Protein AF-A0A523Q0Y6-F1 (afdb_monomer)

pLDDT: mean 76.49, std 15.57, range [43.31, 95.75]

Solvent-accessible surface area (backbone atoms only — not comparable to full-atom values): 14060 Å² total; per-residue (Å²): 141,81,86,79,78,79,76,66,73,66,64,61,55,54,54,54,51,52,56,50,55,56,49,49,53,55,49,49,56,50,49,54,51,50,50,52,52,50,51,52,52,63,54,43,50,60,41,52,52,29,51,53,49,48,52,54,58,71,73,42,82,86,56,52,72,67,60,49,51,56,53,44,51,52,30,51,48,51,39,52,44,40,52,53,17,49,49,37,28,73,77,75,32,59,38,58,10,44,46,50,32,34,55,48,52,50,49,49,52,53,51,50,30,60,74,69,46,50,51,60,79,41,76,71,61,62,49,51,40,52,38,21,45,51,25,6,74,63,64,28,30,70,50,6,49,54,45,31,52,53,49,42,51,48,53,50,50,54,50,51,32,52,76,69,50,73,40,65,81,39,70,83,55,58,68,70,58,36,53,55,40,40,53,50,53,44,50,49,26,50,51,44,23,47,49,30,36,57,51,39,45,52,52,52,49,52,51,49,60,69,66,47,68,78,75,76,70,62,71,82,76,73,84,81,78,78,81,76,85,74,93,76,91,76,92,78,89,79,84,85,78,86,77,77,84,83,84,129

Structure (mmCIF, N/CA/C/O backbone):
data_AF-A0A523Q0Y6-F1
#
_entry.id   AF-A0A523Q0Y6-F1
#
loop_
_atom_site.group_PDB
_atom_site.id
_atom_site.type_symbol
_atom_site.label_atom_id
_atom_site.label_alt_id
_atom_site.label_comp_id
_atom_site.label_asym_id
_atom_site.label_entity_id
_atom_site.label_seq_id
_atom_site.pdbx_PDB_ins_code
_atom_site.Cartn_x
_atom_site.Cartn_y
_atom_site.Cartn_z
_atom_site.occupancy
_atom_site.B_iso_or_equiv
_atom_site.auth_seq_id
_atom_site.auth_comp_id
_atom_site.auth_asym_id
_atom_site.auth_atom_id
_atom_site.pdbx_PDB_model_num
ATOM 1 N N . MET A 1 1 ? -33.401 -7.034 70.241 1.00 44.78 1 MET A N 1
ATOM 2 C CA . MET A 1 1 ? -33.641 -5.927 69.292 1.00 44.78 1 MET A CA 1
ATOM 3 C C . MET A 1 1 ? -32.683 -6.119 68.134 1.00 44.78 1 MET A C 1
ATOM 5 O O . MET A 1 1 ? -31.487 -5.991 68.336 1.00 44.78 1 MET A O 1
ATOM 9 N N . SER A 1 2 ? -33.196 -6.566 66.989 1.00 45.69 2 SER A N 1
ATOM 10 C CA . SER A 1 2 ? -32.419 -6.840 65.777 1.00 45.69 2 SER A CA 1
ATOM 11 C C . SER A 1 2 ? -32.800 -5.772 64.757 1.00 45.69 2 SER A C 1
ATOM 13 O O . SER A 1 2 ? -33.974 -5.638 64.416 1.00 45.69 2 SER A O 1
ATOM 15 N N . THR A 1 3 ? -31.834 -4.942 64.378 1.00 51.22 3 THR A N 1
ATOM 16 C CA . THR A 1 3 ? -31.964 -3.932 63.330 1.00 51.22 3 THR A CA 1
ATOM 17 C C . THR A 1 3 ? -31.882 -4.644 61.989 1.00 51.22 3 THR A C 1
ATOM 19 O O . THR A 1 3 ? -30.823 -5.120 61.591 1.00 51.22 3 THR A O 1
ATOM 22 N N . VAL A 1 4 ? -33.030 -4.780 61.331 1.00 49.34 4 VAL A N 1
ATOM 23 C CA . VAL A 1 4 ? -33.120 -5.249 59.949 1.00 49.34 4 VAL A CA 1
ATOM 24 C C . VAL A 1 4 ? -32.674 -4.092 59.059 1.00 49.34 4 VAL A C 1
ATOM 26 O O . VAL A 1 4 ? -33.434 -3.149 58.842 1.00 49.34 4 VAL A O 1
ATOM 29 N N . ASP A 1 5 ? -31.428 -4.149 58.592 1.00 50.97 5 ASP A N 1
ATOM 30 C CA . ASP A 1 5 ? -30.916 -3.261 57.552 1.00 50.97 5 ASP A CA 1
ATOM 31 C C . ASP A 1 5 ? -31.624 -3.587 56.233 1.00 50.97 5 ASP A C 1
ATOM 33 O O . ASP A 1 5 ? -31.377 -4.606 55.586 1.00 50.97 5 ASP A O 1
ATOM 37 N N . LEU A 1 6 ? -32.552 -2.713 55.846 1.00 51.81 6 LEU A N 1
ATOM 38 C CA . LEU A 1 6 ? -33.136 -2.686 54.512 1.00 51.81 6 LEU A CA 1
ATOM 39 C C . LEU A 1 6 ? -32.065 -2.177 53.539 1.00 51.81 6 LEU A C 1
ATOM 41 O O . LEU A 1 6 ? -31.980 -0.983 53.254 1.00 51.81 6 LEU A O 1
ATOM 45 N N . GLU A 1 7 ? -31.230 -3.092 53.045 1.00 50.16 7 GLU A N 1
ATOM 46 C CA . GLU A 1 7 ? -30.339 -2.848 51.911 1.00 50.16 7 GLU A CA 1
ATOM 47 C C . GLU A 1 7 ? -31.171 -2.352 50.721 1.00 50.16 7 GLU A C 1
ATOM 49 O O 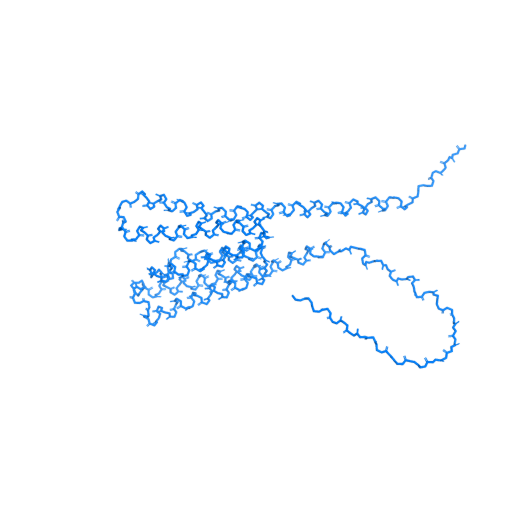. GLU A 1 7 ? -31.903 -3.114 50.090 1.00 50.16 7 GLU A O 1
ATOM 54 N N . GLN A 1 8 ? -31.067 -1.053 50.427 1.00 54.72 8 GLN A N 1
ATOM 55 C CA . GLN A 1 8 ? -31.670 -0.424 49.257 1.00 54.72 8 GLN A CA 1
ATOM 56 C C . GLN A 1 8 ? -31.127 -1.082 47.973 1.00 54.72 8 GLN A C 1
ATOM 58 O O . GLN A 1 8 ? -29.956 -0.887 47.635 1.00 54.72 8 GLN A O 1
ATOM 63 N N . PRO A 1 9 ? -31.958 -1.801 47.194 1.00 54.00 9 PRO A N 1
ATOM 64 C CA . PRO A 1 9 ? -31.514 -2.488 45.977 1.00 54.00 9 PRO A CA 1
ATOM 65 C C . PRO A 1 9 ? -31.053 -1.533 44.860 1.00 54.00 9 PRO A C 1
ATOM 67 O O . PRO A 1 9 ? -30.372 -1.957 43.930 1.00 54.00 9 PRO A O 1
ATOM 70 N N . GLY A 1 10 ? -31.406 -0.244 44.945 1.00 51.09 10 GLY A N 1
ATOM 71 C CA . GLY A 1 10 ? -31.122 0.756 43.910 1.00 51.09 10 GLY A CA 1
ATOM 72 C C . GLY A 1 10 ? -29.650 1.169 43.807 1.00 51.09 10 GLY A C 1
ATOM 73 O O . GLY A 1 10 ? -29.142 1.333 42.703 1.00 51.09 10 GLY A O 1
ATOM 74 N N . VAL A 1 11 ? -28.926 1.251 44.929 1.00 52.31 11 VAL A N 1
ATOM 75 C CA . VAL A 1 11 ? -27.547 1.785 44.954 1.00 52.31 11 VAL A CA 1
ATOM 76 C C . VAL A 1 11 ? -26.534 0.805 44.335 1.00 52.31 11 VAL A C 1
ATOM 78 O O . VAL A 1 11 ? -25.527 1.214 43.756 1.00 52.31 11 VAL A O 1
ATOM 81 N N . ARG A 1 12 ? -26.816 -0.507 44.372 1.00 51.78 12 ARG A N 1
ATOM 82 C CA . ARG A 1 12 ? -25.960 -1.530 43.740 1.00 51.78 12 ARG A CA 1
ATOM 83 C C . ARG A 1 12 ? -26.081 -1.567 42.213 1.00 51.78 12 ARG A C 1
ATOM 85 O O . ARG A 1 12 ? -25.096 -1.871 41.545 1.00 51.78 12 ARG A O 1
ATOM 92 N N . ALA A 1 13 ? -27.246 -1.241 41.653 1.00 52.00 13 ALA A N 1
ATOM 93 C CA . ALA A 1 13 ? -27.443 -1.220 40.201 1.00 52.00 13 ALA A CA 1
ATOM 94 C C . ALA A 1 13 ? -26.749 -0.013 39.541 1.00 52.00 13 ALA A C 1
ATOM 96 O O . ALA A 1 13 ? -26.160 -0.145 38.468 1.00 52.00 13 ALA A O 1
ATOM 97 N N . GLU A 1 14 ? -26.748 1.138 40.216 1.00 49.09 14 GLU A N 1
ATOM 98 C CA . GLU A 1 14 ? -26.115 2.371 39.734 1.00 49.09 14 GLU A CA 1
ATOM 99 C C . GLU A 1 14 ? -24.577 2.271 39.746 1.00 49.09 14 GLU A C 1
ATOM 101 O O . GLU A 1 14 ? -23.912 2.661 38.787 1.00 49.09 14 GLU A O 1
ATOM 106 N N . SER A 1 15 ? -24.010 1.612 40.766 1.00 51.12 15 SER A N 1
ATOM 107 C CA . SER A 1 15 ? -22.575 1.294 40.840 1.00 51.12 15 SER A CA 1
ATOM 108 C C . SER A 1 15 ? -22.114 0.332 39.731 1.00 51.12 15 SER A C 1
ATOM 110 O O . SER A 1 15 ? -21.048 0.534 39.142 1.00 51.12 15 SER A O 1
ATOM 112 N N . ALA A 1 16 ? -22.924 -0.676 39.385 1.00 53.94 16 ALA A N 1
ATOM 113 C CA . ALA A 1 16 ? -22.621 -1.598 38.288 1.00 53.94 16 ALA A CA 1
ATOM 114 C C . ALA A 1 16 ? -22.678 -0.902 36.913 1.00 53.94 16 ALA A C 1
ATOM 116 O O . ALA A 1 16 ? -21.797 -1.121 36.079 1.00 53.94 16 ALA A O 1
ATOM 117 N N . ALA A 1 17 ? -23.651 -0.013 36.690 1.00 55.41 17 ALA A N 1
ATOM 118 C CA . ALA A 1 17 ? -23.772 0.747 35.446 1.00 55.41 17 ALA A CA 1
ATOM 119 C C . ALA A 1 17 ? -22.626 1.763 35.250 1.00 55.41 17 ALA A C 1
ATOM 121 O O . ALA A 1 17 ? -22.074 1.844 34.150 1.00 55.41 17 ALA A O 1
ATOM 122 N N . MET A 1 18 ? -22.204 2.470 36.309 1.00 54.25 18 MET A N 1
ATOM 123 C CA . MET A 1 18 ? -21.043 3.379 36.266 1.00 54.25 18 MET A CA 1
ATOM 124 C C . MET A 1 18 ? -19.738 2.632 35.959 1.00 54.25 18 MET A C 1
ATOM 126 O O . MET A 1 18 ? -18.979 3.058 35.090 1.00 54.25 18 MET A O 1
ATOM 130 N N . SER A 1 19 ? -19.521 1.459 36.569 1.00 62.31 19 SER A N 1
ATOM 131 C CA . SER A 1 19 ? -18.345 0.627 36.260 1.00 62.31 19 SER A CA 1
ATOM 132 C C . SER A 1 19 ? -18.301 0.141 34.803 1.00 62.31 19 SER A C 1
ATOM 134 O O . SER A 1 19 ? -17.219 -0.024 34.236 1.00 62.31 19 SER A O 1
ATOM 136 N N . GLY A 1 20 ? -19.467 -0.040 34.171 1.00 67.69 20 GLY A N 1
ATOM 137 C CA . GLY A 1 20 ? -19.577 -0.398 32.759 1.00 67.69 20 GLY A CA 1
ATOM 138 C C . GLY A 1 20 ? -19.150 0.739 31.828 1.00 67.69 20 GLY A C 1
ATOM 139 O O . GLY A 1 20 ? -18.342 0.522 30.928 1.00 67.69 20 GLY A O 1
ATOM 140 N N . VAL A 1 21 ? -19.644 1.962 32.056 1.00 73.56 21 VAL A N 1
ATOM 141 C CA . VAL A 1 21 ? -19.336 3.130 31.206 1.00 73.56 21 VAL A CA 1
ATOM 142 C C . VAL A 1 21 ? -17.865 3.543 31.320 1.00 73.56 21 VAL A C 1
ATOM 144 O O . VAL A 1 21 ? -17.216 3.762 30.292 1.00 73.56 21 VAL A O 1
ATOM 147 N N . ASP A 1 22 ? -17.309 3.564 32.532 1.00 76.25 22 ASP A N 1
ATOM 148 C CA . ASP A 1 22 ? -15.892 3.881 32.756 1.00 76.25 22 ASP A CA 1
ATOM 149 C C . ASP A 1 22 ? -14.973 2.812 32.138 1.00 76.25 22 ASP A C 1
ATOM 151 O O . ASP A 1 22 ? -13.944 3.125 31.530 1.00 76.25 22 ASP A O 1
ATOM 155 N N . GLY A 1 23 ? -15.383 1.539 32.198 1.00 76.69 23 GLY A N 1
ATOM 156 C CA . GLY A 1 23 ? -14.691 0.434 31.534 1.00 76.69 23 GLY A CA 1
ATOM 157 C C . GLY A 1 23 ? -14.658 0.572 30.007 1.00 76.69 23 GLY A C 1
ATOM 158 O O . GLY A 1 23 ? -13.628 0.305 29.381 1.00 76.69 23 GLY A O 1
ATOM 159 N N . LEU A 1 24 ? -15.754 1.040 29.401 1.00 74.50 24 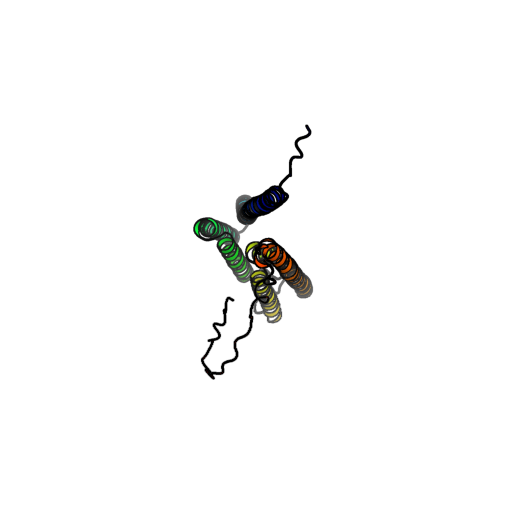LEU A N 1
ATOM 160 C CA . LEU A 1 24 ? -15.863 1.261 27.955 1.00 74.50 24 LEU A CA 1
ATOM 161 C C . LEU A 1 24 ? -14.997 2.422 27.471 1.00 74.50 24 LEU A C 1
ATOM 163 O O . LEU A 1 24 ? -14.308 2.292 26.455 1.00 74.50 24 LEU A O 1
ATOM 167 N N . GLN A 1 25 ? -14.998 3.544 28.192 1.00 79.44 25 GLN A N 1
ATOM 168 C CA . GLN A 1 25 ? -14.135 4.680 27.864 1.00 79.44 25 GLN A CA 1
ATOM 169 C C . GLN A 1 25 ? -12.658 4.293 27.979 1.00 79.44 25 GLN A C 1
ATOM 171 O O . GLN A 1 25 ? -11.889 4.515 27.041 1.00 79.44 25 GLN A O 1
ATOM 176 N N . ALA A 1 26 ? -12.274 3.602 29.057 1.00 76.50 26 ALA A N 1
ATOM 177 C CA . ALA A 1 26 ? -10.912 3.107 29.232 1.00 76.50 26 ALA A CA 1
ATOM 178 C C . ALA A 1 26 ? -10.498 2.113 28.130 1.00 76.50 26 ALA A C 1
ATOM 180 O O . ALA A 1 26 ? -9.355 2.144 27.662 1.00 76.50 26 ALA A O 1
ATOM 181 N N . LEU A 1 27 ? -11.405 1.237 27.680 1.00 76.12 27 LEU A N 1
ATOM 182 C CA . LEU A 1 27 ? -11.151 0.324 26.563 1.00 76.12 27 LEU A CA 1
ATOM 183 C C . LEU A 1 27 ? -10.967 1.081 25.243 1.00 76.12 27 LEU A C 1
ATOM 185 O O . LEU A 1 27 ? -10.024 0.787 24.506 1.00 76.12 27 LEU A O 1
ATOM 189 N N . ARG A 1 28 ? -11.817 2.074 24.961 1.00 80.38 28 ARG A N 1
ATOM 190 C CA . ARG A 1 28 ? -11.698 2.937 23.778 1.00 80.38 28 ARG A CA 1
ATOM 191 C C . ARG A 1 28 ? -10.349 3.644 23.747 1.00 80.38 28 ARG A C 1
ATOM 193 O O . ARG A 1 28 ? -9.647 3.563 22.747 1.00 80.38 28 ARG A O 1
ATOM 200 N N . GLU A 1 29 ? -9.932 4.252 24.851 1.00 82.31 29 GLU A N 1
ATOM 201 C CA . GLU A 1 29 ? -8.623 4.907 24.939 1.00 82.31 29 GLU A CA 1
ATOM 202 C C . GLU A 1 29 ? -7.449 3.933 24.768 1.00 82.31 29 GLU A C 1
ATOM 204 O O . GLU A 1 29 ? -6.376 4.309 24.283 1.00 82.31 29 GLU A O 1
ATOM 209 N N . ARG A 1 30 ? -7.601 2.677 25.205 1.00 79.88 30 ARG A N 1
ATOM 210 C CA . ARG A 1 30 ? -6.597 1.625 24.978 1.00 79.88 30 ARG A CA 1
ATOM 211 C C . ARG A 1 30 ? -6.537 1.232 23.505 1.00 79.88 30 ARG A C 1
ATOM 213 O O . ARG A 1 30 ? -5.434 1.105 22.976 1.00 79.88 30 ARG A O 1
ATOM 220 N N . LEU A 1 31 ? -7.688 1.085 22.850 1.00 78.00 31 LEU A N 1
ATOM 221 C CA . LEU A 1 31 ? -7.783 0.800 21.419 1.00 78.00 31 LEU A CA 1
ATOM 222 C C . LEU A 1 31 ? -7.206 1.942 20.584 1.00 78.00 31 LEU A C 1
ATOM 224 O O . LEU A 1 31 ? -6.347 1.683 19.749 1.00 78.00 31 LEU A O 1
ATOM 228 N N . ASP A 1 32 ? -7.575 3.191 20.859 1.00 78.69 32 ASP A N 1
ATOM 229 C CA . ASP A 1 32 ? -7.059 4.358 20.137 1.00 78.69 32 ASP A CA 1
ATOM 230 C C . ASP A 1 32 ? -5.533 4.461 20.280 1.00 78.69 32 ASP A C 1
ATOM 232 O O . ASP A 1 32 ? -4.815 4.640 19.294 1.00 78.69 32 ASP A O 1
ATOM 236 N N . ARG A 1 33 ? -4.992 4.238 21.487 1.00 83.19 33 ARG A N 1
ATOM 237 C CA . ARG A 1 33 ? -3.535 4.174 21.697 1.00 83.19 33 ARG A CA 1
ATOM 238 C C . ARG A 1 33 ? -2.881 3.017 20.945 1.00 83.19 33 ARG A C 1
ATOM 240 O O . ARG A 1 33 ? -1.792 3.198 20.398 1.00 83.19 33 ARG A O 1
ATOM 247 N N . ALA A 1 34 ? -3.505 1.842 20.914 1.00 77.94 34 ALA A N 1
ATOM 248 C CA . ALA A 1 34 ? -2.992 0.693 20.173 1.00 77.94 34 ALA A CA 1
ATOM 249 C C . ALA A 1 34 ? -2.991 0.955 18.658 1.00 77.94 34 ALA A C 1
ATOM 251 O O . ALA A 1 34 ? -1.981 0.703 18.001 1.00 77.94 34 ALA A O 1
ATOM 252 N N . ILE A 1 35 ? -4.065 1.538 18.121 1.00 77.25 35 ILE A N 1
ATOM 253 C CA . ILE A 1 35 ? -4.188 1.930 16.712 1.00 77.25 35 ILE A CA 1
ATOM 254 C C . ILE A 1 35 ? -3.121 2.963 16.356 1.00 77.25 35 ILE A C 1
ATOM 256 O O . ILE A 1 35 ? -2.437 2.799 15.351 1.00 77.25 35 ILE A O 1
ATOM 260 N N . MET A 1 36 ? -2.904 3.980 17.194 1.00 79.31 36 MET A N 1
ATOM 261 C CA . MET A 1 36 ? -1.862 4.986 16.962 1.00 79.31 36 MET A CA 1
ATOM 262 C C . MET A 1 36 ? -0.455 4.381 16.949 1.00 79.31 36 MET A C 1
ATOM 264 O O . MET A 1 36 ? 0.364 4.756 16.110 1.00 79.31 36 MET A O 1
ATOM 268 N N . ARG A 1 37 ? -0.167 3.413 17.831 1.00 83.31 37 ARG A N 1
ATOM 269 C CA . ARG A 1 37 ? 1.112 2.680 17.820 1.00 83.31 37 ARG A CA 1
ATOM 270 C C . ARG A 1 37 ? 1.275 1.852 16.551 1.00 83.31 37 ARG A C 1
ATOM 272 O O . ARG A 1 37 ? 2.339 1.889 15.941 1.00 83.31 37 ARG A O 1
ATOM 279 N N . MET A 1 38 ? 0.226 1.147 16.133 1.00 79.00 38 MET A N 1
ATOM 280 C CA . MET A 1 38 ? 0.246 0.365 14.896 1.00 79.00 38 MET A CA 1
ATOM 281 C C . MET A 1 38 ? 0.404 1.261 13.669 1.00 79.00 38 MET A C 1
ATOM 283 O O . MET A 1 38 ? 1.231 0.970 12.814 1.00 79.00 38 MET A O 1
ATOM 287 N N . ALA A 1 39 ? -0.304 2.389 13.606 1.00 77.00 39 ALA A N 1
ATOM 288 C CA . ALA A 1 39 ? -0.156 3.369 12.537 1.00 77.00 39 ALA A CA 1
ATOM 289 C C . ALA A 1 39 ? 1.271 3.934 12.487 1.00 77.00 39 ALA A C 1
ATOM 291 O O . ALA A 1 39 ? 1.852 4.024 11.411 1.00 77.00 39 ALA A O 1
ATOM 292 N N . ALA A 1 40 ? 1.871 4.252 13.638 1.00 82.56 40 ALA A N 1
ATOM 293 C CA . ALA A 1 40 ? 3.254 4.714 13.703 1.00 82.56 40 ALA A CA 1
ATOM 294 C C . ALA A 1 40 ? 4.248 3.660 13.183 1.00 82.56 40 ALA A C 1
ATOM 296 O O . ALA A 1 40 ? 5.130 4.008 12.399 1.00 82.56 40 ALA A O 1
ATOM 297 N N . LEU A 1 41 ? 4.079 2.387 13.564 1.00 84.31 41 LEU A N 1
ATOM 298 C CA . LEU A 1 41 ? 4.894 1.268 13.068 1.00 84.31 41 LEU A CA 1
ATOM 299 C C . LEU A 1 41 ? 4.723 1.059 11.559 1.00 84.31 41 LEU A C 1
ATOM 301 O O . LEU A 1 41 ? 5.694 0.911 10.824 1.00 84.31 41 LEU A O 1
ATOM 305 N N . VAL A 1 42 ? 3.483 1.081 11.081 1.00 78.31 42 VAL A N 1
ATOM 306 C CA . VAL A 1 42 ? 3.170 0.918 9.659 1.00 78.31 42 VAL A CA 1
ATOM 307 C C . VAL A 1 42 ? 3.735 2.070 8.829 1.00 78.31 42 VAL A C 1
ATOM 309 O O . VAL A 1 42 ? 4.187 1.841 7.714 1.00 78.31 42 VAL A O 1
ATOM 312 N N . LEU A 1 43 ? 3.748 3.295 9.357 1.00 79.81 43 LEU A N 1
ATOM 313 C CA . LEU A 1 43 ? 4.323 4.455 8.675 1.00 79.81 43 LEU A CA 1
ATOM 314 C C . LEU A 1 43 ? 5.860 4.472 8.723 1.00 79.81 43 LEU A C 1
ATOM 316 O O . LEU A 1 43 ? 6.479 5.025 7.816 1.00 79.81 43 LEU A O 1
ATOM 320 N N . SER A 1 44 ? 6.490 3.861 9.732 1.00 85.88 44 SER A N 1
ATOM 321 C CA . SER A 1 44 ? 7.955 3.809 9.847 1.00 85.88 44 SER A CA 1
ATOM 322 C C . SER A 1 44 ? 8.593 2.681 9.031 1.00 85.88 44 SER A C 1
ATOM 324 O O . SER A 1 44 ? 9.711 2.848 8.543 1.00 85.88 44 SER A O 1
ATOM 326 N N . LEU A 1 45 ? 7.894 1.563 8.817 1.00 86.75 45 LEU A N 1
ATOM 327 C CA . LEU A 1 45 ? 8.392 0.433 8.021 1.00 86.75 45 LEU A CA 1
ATOM 328 C C . LEU A 1 45 ? 8.803 0.818 6.581 1.00 86.75 45 LEU A C 1
ATOM 330 O O . LEU A 1 45 ? 9.906 0.448 6.178 1.00 86.75 45 LEU A O 1
ATOM 334 N N . PRO A 1 46 ? 8.009 1.585 5.805 1.00 84.00 46 PRO A N 1
ATOM 335 C CA . PRO A 1 46 ? 8.408 2.056 4.478 1.00 84.00 46 PRO A CA 1
ATOM 336 C C . PRO A 1 46 ? 9.648 2.949 4.504 1.00 84.00 46 PRO A C 1
ATOM 338 O O . PRO A 1 46 ? 10.469 2.874 3.595 1.00 84.00 46 PRO A O 1
ATOM 341 N N . VAL A 1 47 ? 9.804 3.771 5.548 1.00 88.50 47 VAL A N 1
ATOM 342 C CA . VAL A 1 47 ? 10.989 4.622 5.726 1.00 88.50 47 VAL A CA 1
ATOM 343 C C . VAL A 1 47 ? 12.216 3.755 5.971 1.00 88.50 47 VAL A C 1
ATOM 345 O O . VAL A 1 47 ? 13.227 3.940 5.303 1.00 88.50 47 VAL A O 1
ATOM 348 N N . LEU A 1 48 ? 12.118 2.773 6.869 1.00 91.50 48 LEU A N 1
ATOM 349 C CA . LEU A 1 48 ? 13.194 1.815 7.122 1.00 91.50 48 LEU A CA 1
ATOM 350 C C . LEU A 1 48 ? 13.565 1.054 5.847 1.00 91.50 48 LEU A C 1
ATOM 352 O O . LEU A 1 48 ? 14.737 1.018 5.493 1.00 91.50 48 LEU A O 1
ATOM 356 N N . ALA A 1 49 ? 12.580 0.536 5.110 1.00 87.38 49 ALA A N 1
ATOM 357 C CA . ALA A 1 49 ? 12.814 -0.150 3.843 1.00 87.38 49 ALA A CA 1
ATOM 358 C C . ALA A 1 49 ? 13.502 0.758 2.806 1.00 87.38 49 ALA A C 1
ATOM 360 O O . ALA A 1 49 ? 14.463 0.337 2.164 1.00 87.38 49 ALA A O 1
ATOM 361 N N . ALA A 1 50 ? 13.065 2.015 2.672 1.00 88.75 50 ALA A N 1
ATOM 362 C CA . ALA A 1 50 ? 13.675 2.987 1.765 1.00 88.75 50 ALA A CA 1
ATOM 363 C C . ALA A 1 50 ? 15.113 3.349 2.174 1.00 88.75 50 ALA A C 1
ATOM 365 O O . ALA A 1 50 ? 15.985 3.458 1.313 1.00 88.75 50 ALA A O 1
ATOM 366 N N . LEU A 1 51 ? 15.385 3.489 3.475 1.00 94.06 51 LEU A N 1
ATOM 367 C CA . LEU A 1 51 ? 16.728 3.740 4.004 1.00 94.06 51 LEU A CA 1
ATOM 368 C C . LEU A 1 51 ? 17.654 2.541 3.788 1.00 94.06 51 LEU A C 1
ATOM 370 O O . LEU A 1 51 ? 18.778 2.717 3.322 1.00 94.06 51 LEU A O 1
ATOM 374 N N . THR A 1 52 ? 17.182 1.321 4.058 1.00 93.38 52 THR A N 1
ATOM 375 C CA . THR A 1 52 ? 17.930 0.093 3.764 1.00 93.38 52 THR A CA 1
ATOM 376 C C . THR A 1 52 ? 18.230 -0.013 2.271 1.00 93.38 52 THR A C 1
ATOM 378 O O . THR A 1 52 ? 19.354 -0.336 1.895 1.00 93.38 52 THR A O 1
ATOM 381 N N . GLN A 1 53 ? 17.269 0.327 1.411 1.00 90.94 53 GLN A N 1
ATOM 382 C CA . GLN A 1 53 ? 17.469 0.329 -0.034 1.00 90.94 53 GLN A CA 1
ATOM 383 C C . GLN A 1 53 ? 18.495 1.384 -0.474 1.00 90.94 53 GLN A C 1
ATOM 385 O O . GLN A 1 53 ? 19.344 1.086 -1.308 1.00 90.94 53 GLN A O 1
ATOM 390 N N . LEU A 1 54 ? 18.468 2.597 0.091 1.00 93.62 54 LEU A N 1
ATOM 391 C CA . LEU A 1 54 ? 19.483 3.626 -0.173 1.00 93.62 54 LEU A CA 1
ATOM 392 C C . LEU A 1 54 ? 20.883 3.169 0.246 1.00 93.62 54 LEU A C 1
ATOM 394 O O . LEU A 1 54 ? 21.837 3.378 -0.500 1.00 93.62 54 LEU A O 1
ATOM 398 N N . LEU A 1 55 ? 20.998 2.506 1.399 1.00 95.50 55 LEU A N 1
ATOM 399 C CA . LEU A 1 55 ? 22.261 1.945 1.871 1.00 95.50 55 LEU A CA 1
ATOM 400 C C . LEU A 1 55 ? 22.781 0.854 0.922 1.00 95.50 55 LEU A C 1
ATOM 402 O O . LEU A 1 55 ? 23.947 0.881 0.537 1.00 95.50 55 LEU A O 1
ATOM 406 N N . MET A 1 56 ? 21.905 -0.051 0.475 1.00 92.25 56 MET A N 1
ATOM 407 C CA . MET A 1 56 ? 22.247 -1.085 -0.511 1.00 92.25 56 MET A CA 1
ATOM 408 C C . MET A 1 56 ? 22.706 -0.482 -1.843 1.00 92.25 56 MET A C 1
ATOM 410 O O . MET A 1 56 ? 23.692 -0.929 -2.423 1.00 92.25 56 MET A O 1
ATOM 414 N N . ILE A 1 57 ? 22.029 0.568 -2.316 1.00 91.38 57 ILE A N 1
ATOM 415 C CA . ILE A 1 57 ? 22.412 1.293 -3.533 1.00 91.38 57 ILE A CA 1
ATOM 416 C C . ILE A 1 57 ? 23.792 1.950 -3.372 1.00 91.38 57 ILE A C 1
ATOM 418 O O . ILE A 1 57 ? 24.583 1.945 -4.314 1.00 91.38 57 ILE A O 1
ATOM 422 N N . ALA A 1 58 ? 24.097 2.499 -2.193 1.00 92.62 58 ALA A N 1
ATOM 423 C CA . ALA A 1 58 ? 25.391 3.112 -1.907 1.00 92.62 58 ALA A CA 1
ATOM 424 C C . ALA A 1 58 ? 26.542 2.087 -1.867 1.00 92.62 58 ALA A C 1
ATOM 426 O O . ALA A 1 58 ? 27.664 2.422 -2.241 1.00 92.62 58 ALA A O 1
ATOM 427 N N . TRP A 1 59 ? 26.267 0.844 -1.460 1.00 95.75 59 TRP A N 1
ATOM 428 C CA . TRP A 1 59 ? 27.258 -0.237 -1.368 1.00 95.75 59 TRP A CA 1
ATOM 429 C C . TRP A 1 59 ? 27.511 -1.014 -2.666 1.00 95.75 59 TRP A C 1
ATOM 431 O O . TRP A 1 59 ? 28.417 -1.846 -2.698 1.00 95.75 59 TRP A O 1
ATOM 441 N N . HIS A 1 60 ? 26.765 -0.763 -3.741 1.00 91.50 60 HIS A N 1
ATOM 442 C CA . HIS A 1 60 ? 26.958 -1.453 -5.020 1.00 91.50 60 HIS A CA 1
ATOM 443 C C . HIS A 1 60 ? 27.514 -0.513 -6.096 1.00 91.50 60 HIS A C 1
ATOM 445 O O . HIS A 1 60 ? 26.744 0.134 -6.817 1.00 91.50 60 HIS A O 1
ATOM 451 N N . PRO A 1 61 ? 28.856 -0.430 -6.230 1.00 88.44 61 PRO A N 1
ATOM 452 C CA . PRO A 1 61 ? 29.496 0.457 -7.194 1.00 88.44 61 PRO A CA 1
ATOM 453 C C . PRO A 1 61 ? 29.191 0.075 -8.648 1.00 88.44 61 PRO A C 1
ATOM 455 O O . PRO A 1 61 ? 29.199 0.964 -9.496 1.00 88.44 61 PRO A O 1
ATOM 458 N N . ASP A 1 62 ? 28.843 -1.188 -8.909 1.00 92.75 62 ASP A N 1
ATOM 459 C CA . ASP A 1 62 ? 28.614 -1.737 -10.254 1.00 92.75 62 ASP A CA 1
ATOM 460 C C . ASP A 1 62 ? 27.293 -1.282 -10.900 1.00 92.75 62 ASP A C 1
ATOM 462 O O . ASP A 1 62 ? 27.072 -1.479 -12.094 1.00 92.75 62 ASP A O 1
ATOM 466 N N . ILE A 1 63 ? 26.394 -0.657 -10.131 1.00 86.12 63 ILE A N 1
ATOM 467 C CA . ILE A 1 63 ? 25.141 -0.107 -10.663 1.00 86.12 63 ILE A CA 1
ATOM 468 C C . ILE A 1 63 ? 25.451 1.155 -11.467 1.00 86.12 63 ILE A C 1
ATOM 470 O O . ILE A 1 63 ? 26.094 2.076 -10.947 1.00 86.12 63 ILE A O 1
ATOM 474 N N . SER A 1 64 ? 24.919 1.221 -12.694 1.00 91.25 64 SER A N 1
ATOM 475 C CA . SER A 1 64 ? 25.057 2.380 -13.576 1.00 91.25 64 SER A CA 1
ATOM 476 C C . SER A 1 64 ? 24.660 3.684 -12.851 1.00 91.25 64 SER A C 1
ATOM 478 O O . SER A 1 64 ? 23.706 3.691 -12.061 1.00 91.25 64 SER A O 1
ATOM 480 N N . PRO A 1 65 ? 25.349 4.817 -13.091 1.00 90.62 65 PRO A N 1
ATOM 481 C CA . PRO A 1 65 ? 25.014 6.075 -12.426 1.00 90.62 65 PRO A CA 1
ATOM 482 C C . PRO A 1 65 ? 23.561 6.511 -12.655 1.00 90.62 65 PRO A C 1
ATOM 484 O O . PRO A 1 65 ? 22.937 7.045 -11.740 1.00 90.62 65 PRO A O 1
ATOM 487 N N . ALA A 1 66 ? 23.003 6.259 -13.843 1.00 87.12 66 ALA A N 1
ATOM 488 C CA . ALA A 1 66 ? 21.617 6.592 -14.165 1.00 87.12 66 ALA A CA 1
ATOM 489 C C . ALA A 1 66 ? 20.619 5.772 -13.326 1.00 87.12 66 ALA A C 1
ATOM 491 O O . ALA A 1 66 ? 19.718 6.338 -12.704 1.00 87.12 66 ALA A O 1
ATOM 492 N N . ASP A 1 67 ? 20.822 4.456 -13.220 1.00 82.25 67 ASP A N 1
ATOM 493 C CA . ASP A 1 67 ? 19.961 3.585 -12.410 1.00 82.25 67 ASP A CA 1
ATOM 494 C C . ASP A 1 67 ? 20.073 3.898 -10.921 1.00 82.25 67 ASP A C 1
ATOM 496 O O . ASP A 1 67 ? 19.076 3.860 -10.194 1.00 82.25 67 ASP A O 1
ATOM 500 N N . ARG A 1 68 ? 21.279 4.249 -10.462 1.00 87.25 68 ARG A N 1
ATOM 501 C CA . ARG A 1 68 ? 21.530 4.677 -9.085 1.00 87.25 68 ARG A CA 1
ATOM 502 C C . ARG A 1 68 ? 20.687 5.898 -8.727 1.00 87.25 68 ARG A C 1
ATOM 504 O O . ARG A 1 68 ? 19.995 5.867 -7.710 1.00 87.25 68 ARG A O 1
ATOM 511 N N . HIS A 1 69 ? 20.701 6.931 -9.571 1.00 88.88 69 HIS A N 1
ATOM 512 C CA . HIS A 1 69 ? 19.894 8.136 -9.369 1.00 88.88 69 HIS A CA 1
ATOM 513 C C . HIS A 1 69 ? 18.397 7.820 -9.395 1.00 88.88 69 HIS A C 1
ATOM 515 O O . HIS A 1 69 ? 17.685 8.193 -8.466 1.00 88.88 69 HIS A O 1
ATOM 521 N N . ASN A 1 70 ? 17.920 7.065 -10.389 1.00 83.75 70 ASN A N 1
ATOM 522 C CA . ASN A 1 70 ? 16.500 6.720 -10.507 1.00 83.75 70 ASN A CA 1
ATOM 523 C C . ASN A 1 70 ? 15.979 5.953 -9.283 1.00 83.75 70 ASN A C 1
ATOM 525 O O . ASN A 1 70 ? 14.910 6.265 -8.753 1.00 83.75 70 ASN A O 1
ATOM 529 N N . ARG A 1 71 ? 16.746 4.972 -8.794 1.00 85.75 71 ARG A N 1
ATOM 530 C CA . ARG A 1 71 ? 16.390 4.211 -7.589 1.00 85.75 71 ARG A CA 1
ATOM 531 C C . ARG A 1 71 ? 16.463 5.075 -6.329 1.00 85.75 71 ARG A C 1
ATOM 533 O O . ARG A 1 71 ? 15.576 4.979 -5.485 1.00 85.75 71 ARG A O 1
ATOM 540 N N . ALA A 1 72 ? 17.468 5.945 -6.215 1.00 90.12 72 ALA A N 1
ATOM 541 C CA . ALA A 1 72 ? 17.586 6.866 -5.089 1.00 90.12 72 ALA A CA 1
ATOM 542 C C . ALA A 1 72 ? 16.417 7.861 -5.036 1.00 90.12 72 ALA A C 1
ATOM 544 O O . ALA A 1 72 ? 15.849 8.066 -3.964 1.00 90.12 72 ALA A O 1
ATOM 545 N N . TYR A 1 73 ? 15.994 8.417 -6.176 1.00 89.94 73 TYR A N 1
ATOM 546 C CA . TYR A 1 73 ? 14.838 9.315 -6.243 1.00 89.94 73 TYR A CA 1
ATOM 547 C C . TYR A 1 73 ? 13.544 8.634 -5.805 1.00 89.94 73 TYR A C 1
ATOM 549 O O . TYR A 1 73 ? 12.775 9.237 -5.059 1.00 89.94 73 TYR A O 1
ATOM 557 N N . ALA A 1 74 ? 13.320 7.374 -6.191 1.00 86.88 74 ALA A N 1
ATOM 558 C CA . ALA A 1 74 ? 12.163 6.614 -5.723 1.00 86.88 74 ALA A CA 1
ATOM 559 C C . ALA A 1 74 ? 12.182 6.435 -4.193 1.00 86.88 74 ALA A C 1
ATOM 561 O O . ALA A 1 74 ? 11.173 6.683 -3.532 1.00 86.88 74 ALA A O 1
ATOM 562 N N . CYS A 1 75 ? 13.334 6.087 -3.605 1.00 89.69 75 CYS A N 1
ATOM 563 C CA . CYS A 1 75 ? 13.470 5.977 -2.150 1.00 89.69 75 CYS A CA 1
ATOM 564 C C . CYS A 1 75 ? 13.235 7.318 -1.440 1.00 89.69 75 CYS A C 1
ATOM 566 O O . CYS A 1 75 ? 12.500 7.373 -0.455 1.00 89.69 75 CYS A O 1
ATOM 568 N N . LEU A 1 76 ? 13.820 8.406 -1.948 1.00 92.38 76 LEU A N 1
ATOM 569 C CA . LEU A 1 76 ? 13.634 9.748 -1.394 1.00 92.38 76 LEU A CA 1
ATOM 570 C C . LEU A 1 76 ? 12.175 10.207 -1.496 1.00 92.38 76 LEU A C 1
ATOM 572 O O . LEU A 1 76 ? 11.659 10.799 -0.550 1.00 92.38 76 LEU A O 1
ATOM 576 N N . ALA A 1 77 ? 11.487 9.882 -2.593 1.00 90.19 77 ALA A N 1
ATOM 577 C CA . ALA A 1 77 ? 10.063 10.154 -2.750 1.00 90.19 77 ALA A CA 1
ATOM 578 C C . ALA A 1 77 ? 9.232 9.407 -1.697 1.00 90.19 77 ALA A C 1
ATOM 580 O O . ALA A 1 77 ? 8.382 10.018 -1.053 1.00 90.19 77 ALA A O 1
ATOM 581 N N . VAL A 1 78 ? 9.509 8.120 -1.454 1.00 89.06 78 VAL A N 1
ATOM 582 C CA . VAL A 1 78 ? 8.832 7.338 -0.401 1.00 89.06 78 VAL A CA 1
ATOM 583 C C . VAL A 1 78 ? 9.077 7.940 0.985 1.00 89.06 78 VAL A C 1
ATOM 585 O O . VAL A 1 78 ? 8.132 8.076 1.762 1.00 89.06 78 VAL A O 1
ATOM 588 N N . ILE A 1 79 ? 10.310 8.359 1.290 1.00 92.50 79 ILE A N 1
ATOM 589 C CA . ILE A 1 79 ? 10.645 9.017 2.564 1.00 92.50 79 ILE A CA 1
ATOM 590 C C . ILE A 1 79 ? 9.888 10.344 2.707 1.00 92.50 79 ILE A C 1
ATOM 592 O O . ILE A 1 79 ? 9.297 10.602 3.755 1.00 92.50 79 ILE A O 1
ATOM 596 N N . GLY A 1 80 ? 9.849 11.165 1.655 1.00 93.50 80 GLY A N 1
ATOM 597 C CA . GLY A 1 80 ? 9.108 12.428 1.645 1.00 93.50 80 GLY A CA 1
ATOM 598 C C . GLY A 1 80 ? 7.604 12.229 1.846 1.00 93.50 80 GLY A C 1
ATOM 599 O O . GLY A 1 80 ? 6.992 12.908 2.671 1.00 93.50 80 GLY A O 1
ATOM 600 N N . VAL A 1 81 ? 7.015 11.247 1.157 1.00 93.25 81 VAL A N 1
ATOM 601 C CA . VAL A 1 81 ? 5.607 10.859 1.327 1.00 93.25 81 VAL A CA 1
ATOM 602 C C . VAL A 1 81 ? 5.338 10.402 2.758 1.00 93.25 81 VAL A C 1
ATOM 604 O O . VAL A 1 81 ? 4.347 10.829 3.352 1.00 93.25 81 VAL A O 1
ATOM 607 N N . ALA A 1 82 ? 6.212 9.586 3.346 1.00 91.38 82 ALA A N 1
ATOM 608 C CA . ALA A 1 82 ? 6.061 9.128 4.723 1.00 91.38 82 ALA A CA 1
ATOM 609 C C . ALA A 1 82 ? 6.159 10.283 5.733 1.00 91.38 82 ALA A C 1
ATOM 611 O O . ALA A 1 82 ? 5.333 10.367 6.642 1.00 91.38 82 ALA A O 1
ATOM 612 N N . ALA A 1 83 ? 7.097 11.217 5.544 1.00 92.94 83 ALA A N 1
ATOM 613 C CA . ALA A 1 83 ? 7.240 12.401 6.393 1.00 92.94 83 ALA A CA 1
ATOM 614 C C . ALA A 1 83 ? 5.993 13.303 6.339 1.00 92.94 83 ALA A C 1
ATOM 616 O O . ALA A 1 83 ? 5.464 13.703 7.379 1.00 92.94 83 ALA A O 1
ATOM 617 N N . LEU A 1 84 ? 5.467 13.560 5.138 1.00 94.56 84 LEU A N 1
ATOM 618 C CA . LEU A 1 84 ? 4.211 14.294 4.942 1.00 94.56 84 LEU A CA 1
ATOM 619 C C . LEU A 1 84 ? 3.015 13.555 5.555 1.00 94.56 84 LEU A C 1
ATOM 621 O O . LEU A 1 84 ? 2.159 14.176 6.185 1.00 94.56 84 LEU A O 1
ATOM 625 N N . SER A 1 85 ? 2.976 12.228 5.431 1.00 92.56 85 SER A N 1
ATOM 626 C CA . SER A 1 85 ? 1.941 11.386 6.043 1.00 92.56 85 SER A CA 1
ATOM 627 C C . SER A 1 85 ? 1.978 11.463 7.567 1.00 92.56 85 SER A C 1
ATOM 629 O O . SER A 1 85 ? 0.928 11.557 8.200 1.00 92.56 85 SER A O 1
ATOM 631 N N . TRP A 1 86 ? 3.173 11.480 8.164 1.00 90.75 86 TRP A N 1
ATOM 632 C CA . TRP A 1 86 ? 3.374 11.699 9.598 1.00 90.75 86 TRP A CA 1
ATOM 633 C C . TRP A 1 86 ? 2.899 13.079 10.042 1.00 90.75 86 TRP A C 1
ATOM 635 O O . TRP A 1 86 ? 2.179 13.186 11.035 1.00 90.75 86 TRP A O 1
ATOM 645 N N . ALA A 1 87 ? 3.237 14.127 9.289 1.00 92.50 87 ALA A N 1
ATOM 646 C CA . ALA A 1 87 ? 2.745 15.471 9.564 1.00 92.50 87 ALA A CA 1
ATOM 647 C C . ALA A 1 87 ? 1.206 15.508 9.518 1.00 92.50 87 ALA A C 1
ATOM 649 O O . ALA A 1 87 ? 0.565 15.955 10.469 1.00 92.50 87 ALA A O 1
ATOM 650 N N . LEU A 1 88 ? 0.585 14.951 8.475 1.00 93.00 88 LEU A N 1
ATOM 651 C CA . LEU A 1 88 ? -0.875 14.865 8.358 1.00 93.00 88 LEU A CA 1
ATOM 652 C C . LEU A 1 88 ? -1.514 14.053 9.490 1.00 93.00 88 LEU A C 1
ATOM 654 O O . LEU A 1 88 ? -2.547 14.462 10.026 1.00 93.00 88 LEU A O 1
ATOM 658 N N . ALA A 1 89 ? -0.891 12.941 9.885 1.00 88.62 89 ALA A N 1
ATOM 659 C CA . ALA A 1 89 ? -1.336 12.131 11.013 1.00 88.62 89 ALA A CA 1
ATOM 660 C C . ALA A 1 89 ? -1.299 12.918 12.330 1.00 88.62 89 ALA A C 1
ATOM 662 O O . ALA A 1 89 ? -2.207 12.782 13.150 1.00 88.62 89 ALA A O 1
ATOM 663 N N . ARG A 1 90 ? -0.283 13.771 12.517 1.00 89.81 90 ARG A N 1
ATOM 664 C CA . ARG A 1 90 ? -0.104 14.590 13.722 1.00 89.81 90 ARG A CA 1
ATOM 665 C C . ARG A 1 90 ? -1.048 15.791 13.790 1.00 89.81 90 ARG A C 1
ATOM 667 O O . ARG A 1 90 ? -1.481 16.121 14.896 1.00 89.81 90 ARG A O 1
ATOM 674 N N . TYR A 1 91 ? -1.316 16.442 12.655 1.00 92.00 91 TYR A N 1
ATOM 675 C CA . TYR A 1 91 ? -2.071 17.702 12.584 1.00 92.00 91 TYR A CA 1
ATOM 676 C C . TYR A 1 91 ? -3.562 17.540 12.266 1.00 92.00 91 TYR A C 1
ATOM 678 O O . TYR A 1 91 ? -4.341 18.418 12.628 1.00 92.00 91 TYR A O 1
ATOM 686 N N . ARG A 1 92 ? -3.983 16.462 11.589 1.00 90.69 92 ARG A N 1
ATOM 687 C CA . ARG A 1 92 ? -5.401 16.214 11.266 1.00 90.69 92 ARG A CA 1
ATOM 688 C C . ARG A 1 92 ? -5.931 14.953 11.921 1.00 90.69 92 ARG A C 1
ATOM 690 O O . ARG A 1 92 ? -6.743 15.026 12.833 1.00 90.69 92 ARG A O 1
ATOM 697 N N . SER A 1 93 ? -5.531 13.798 11.402 1.00 86.88 93 SER A N 1
ATOM 698 C CA . SER A 1 93 ? -5.975 12.498 11.900 1.00 86.88 93 SER A CA 1
ATOM 699 C C . SER A 1 93 ? -5.085 11.390 11.349 1.00 86.88 93 SER A C 1
ATOM 701 O O . SER A 1 93 ? -4.597 11.484 10.218 1.00 86.88 93 SER A O 1
ATOM 703 N N . ALA A 1 94 ? -4.927 10.307 12.111 1.00 84.00 94 ALA A N 1
ATOM 704 C CA . ALA A 1 94 ? -4.197 9.124 11.658 1.00 84.00 94 ALA A CA 1
ATOM 705 C C . ALA A 1 94 ? -4.775 8.540 10.359 1.00 84.00 94 ALA A C 1
ATOM 707 O O . ALA A 1 94 ? -4.017 8.133 9.482 1.00 84.00 94 ALA A O 1
ATOM 708 N N . ALA A 1 95 ? -6.102 8.578 10.201 1.00 85.31 95 ALA A N 1
ATOM 709 C CA . ALA A 1 95 ? -6.784 8.131 8.992 1.00 85.31 95 ALA A CA 1
ATOM 710 C C . ALA A 1 95 ? -6.400 8.974 7.763 1.00 85.31 95 ALA A C 1
ATOM 712 O O . ALA A 1 95 ? -6.103 8.420 6.709 1.00 85.31 95 ALA A O 1
ATOM 713 N N . SER A 1 96 ? -6.336 10.305 7.891 1.00 88.69 96 SER A N 1
ATOM 714 C CA . SER A 1 96 ? -5.896 11.186 6.798 1.00 88.69 96 SER A CA 1
ATOM 715 C C . SER A 1 96 ? -4.439 10.930 6.407 1.00 88.69 96 SER A C 1
ATOM 717 O O . SER A 1 96 ? -4.130 10.876 5.219 1.00 88.69 96 SER A O 1
ATOM 719 N N . GLY A 1 97 ? -3.555 10.740 7.393 1.00 87.94 97 GLY A N 1
ATOM 720 C CA . GLY A 1 97 ? -2.153 10.395 7.144 1.00 87.94 97 GLY A CA 1
ATOM 721 C C . GLY A 1 97 ? -2.000 9.038 6.453 1.00 87.94 97 GLY A C 1
ATOM 722 O O . GLY A 1 97 ? -1.280 8.931 5.465 1.00 87.94 97 GLY A O 1
ATOM 723 N N . ALA A 1 98 ? -2.731 8.018 6.912 1.00 86.94 98 ALA A N 1
ATOM 724 C CA . ALA A 1 98 ? -2.733 6.689 6.305 1.00 86.94 98 ALA A CA 1
ATOM 725 C C . ALA A 1 98 ? -3.292 6.701 4.875 1.00 86.94 98 ALA A C 1
ATOM 727 O O . ALA A 1 98 ? -2.707 6.075 3.992 1.00 86.94 98 ALA A O 1
ATOM 728 N N . LEU A 1 99 ? -4.383 7.435 4.628 1.00 90.19 99 LEU A N 1
ATOM 729 C CA . LEU A 1 99 ? -4.957 7.603 3.292 1.00 90.19 99 LEU A CA 1
ATOM 730 C C . LEU A 1 99 ? -3.934 8.224 2.339 1.00 90.19 99 LEU A C 1
ATOM 732 O O . LEU A 1 99 ? -3.688 7.665 1.273 1.00 90.19 99 LEU A O 1
ATOM 736 N N . PHE A 1 100 ? -3.324 9.343 2.743 1.00 92.88 100 PHE A N 1
ATOM 737 C CA . PHE A 1 100 ? -2.332 10.047 1.936 1.00 92.88 100 PHE A CA 1
ATOM 738 C C . PHE A 1 100 ? -1.102 9.178 1.657 1.00 92.88 100 PHE A C 1
ATOM 740 O O . PHE A 1 100 ? -0.636 9.137 0.517 1.00 92.88 100 PHE A O 1
ATOM 747 N N . MET A 1 101 ? -0.616 8.441 2.662 1.00 90.88 101 MET A N 1
ATOM 748 C CA . MET A 1 101 ? 0.466 7.472 2.492 1.00 90.88 101 MET A CA 1
ATOM 749 C C . MET A 1 101 ? 0.088 6.422 1.452 1.00 90.88 101 MET A C 1
ATOM 751 O O . MET A 1 101 ? 0.839 6.197 0.509 1.00 90.88 101 MET A O 1
ATOM 755 N N . CYS A 1 102 ? -1.081 5.794 1.602 1.00 90.25 102 CYS A N 1
ATOM 756 C CA . CYS A 1 102 ? -1.503 4.710 0.724 1.00 90.25 102 CYS A CA 1
ATOM 757 C C . CYS A 1 102 ? -1.683 5.187 -0.715 1.00 90.25 102 CYS A C 1
ATOM 759 O O . CYS A 1 102 ? -1.156 4.558 -1.627 1.00 90.25 102 CYS A O 1
ATOM 761 N N . SER A 1 103 ? -2.368 6.312 -0.931 1.00 91.62 103 SER A N 1
ATOM 762 C CA . SER A 1 103 ? -2.583 6.851 -2.276 1.00 91.62 103 SER A CA 1
ATOM 763 C C . SER A 1 103 ? -1.275 7.282 -2.937 1.00 91.62 103 SER A C 1
ATOM 765 O O . SER A 1 103 ? -1.039 6.964 -4.100 1.00 91.62 103 SER A O 1
ATOM 767 N N . SER A 1 104 ? -0.407 7.972 -2.196 1.00 92.25 104 SER A N 1
ATOM 768 C CA . SER A 1 104 ? 0.843 8.513 -2.734 1.00 92.25 104 SER A CA 1
ATOM 769 C C . SER A 1 104 ? 1.877 7.418 -2.968 1.00 92.25 104 SER A C 1
ATOM 771 O O . SER A 1 104 ? 2.505 7.397 -4.020 1.00 92.25 104 SER A O 1
ATOM 773 N N . ALA A 1 105 ? 2.020 6.462 -2.044 1.00 88.25 105 ALA A N 1
ATOM 774 C CA . ALA A 1 105 ? 2.889 5.304 -2.239 1.00 88.25 105 ALA A CA 1
ATOM 775 C C . ALA A 1 105 ? 2.429 4.469 -3.438 1.00 88.25 105 ALA A C 1
ATOM 777 O O . ALA A 1 105 ? 3.257 4.040 -4.237 1.00 88.25 105 ALA A O 1
ATOM 778 N N . MET A 1 106 ? 1.116 4.299 -3.617 1.00 89.94 106 MET A N 1
ATOM 779 C CA . MET A 1 106 ? 0.572 3.601 -4.777 1.00 89.94 106 MET A CA 1
ATOM 780 C C . MET A 1 106 ? 0.883 4.347 -6.078 1.00 89.94 106 MET A C 1
ATOM 782 O O . MET A 1 106 ? 1.333 3.727 -7.037 1.00 89.94 106 MET A O 1
ATOM 786 N N . ALA A 1 107 ? 0.731 5.674 -6.098 1.00 90.50 107 ALA A N 1
ATOM 787 C CA . ALA A 1 107 ? 1.108 6.502 -7.241 1.00 90.50 107 ALA A CA 1
ATOM 788 C C . ALA A 1 107 ? 2.611 6.413 -7.556 1.00 90.50 107 ALA A C 1
ATOM 790 O O . ALA A 1 107 ? 2.977 6.264 -8.718 1.00 90.50 107 ALA A O 1
ATOM 791 N N . VAL A 1 108 ? 3.478 6.437 -6.537 1.00 87.75 108 VAL A N 1
ATOM 792 C CA . VAL A 1 108 ? 4.929 6.263 -6.709 1.00 87.75 108 VAL A CA 1
ATOM 793 C C . VAL A 1 108 ? 5.232 4.897 -7.315 1.00 87.75 108 VAL A C 1
ATOM 795 O O . VAL A 1 108 ? 5.929 4.840 -8.319 1.00 87.75 108 VAL A O 1
ATOM 798 N N . VAL A 1 109 ? 4.665 3.809 -6.781 1.00 85.06 109 VAL A N 1
ATOM 799 C CA . VAL A 1 109 ? 4.860 2.459 -7.339 1.00 85.06 109 VAL A CA 1
ATOM 800 C C . VAL A 1 109 ? 4.400 2.402 -8.796 1.00 85.06 109 VAL A C 1
ATOM 802 O O . VAL A 1 109 ? 5.141 1.907 -9.638 1.00 85.06 109 VAL A O 1
ATOM 805 N N . ILE A 1 110 ? 3.233 2.968 -9.111 1.00 86.19 110 ILE A N 1
ATOM 806 C CA . ILE A 1 110 ? 2.680 3.023 -10.472 1.00 86.19 110 ILE A CA 1
ATOM 807 C C . ILE A 1 110 ? 3.624 3.755 -11.433 1.00 86.19 110 ILE A C 1
ATOM 809 O O . ILE A 1 110 ? 3.975 3.218 -12.485 1.00 86.19 110 ILE A O 1
ATOM 813 N N . VAL A 1 111 ? 4.044 4.970 -11.071 1.00 85.69 111 VAL A N 1
ATOM 814 C CA . VAL A 1 111 ? 4.891 5.827 -11.912 1.00 85.69 111 VAL A CA 1
ATOM 815 C C . VAL A 1 111 ? 6.289 5.234 -12.055 1.00 85.69 111 VAL A C 1
ATOM 817 O O . VAL A 1 111 ? 6.829 5.207 -13.158 1.00 85.69 111 VAL A O 1
ATOM 820 N N . SER A 1 112 ? 6.874 4.721 -10.971 1.00 78.88 112 SER A N 1
ATOM 821 C CA . SER A 1 112 ? 8.188 4.075 -11.001 1.00 78.88 112 SER A CA 1
ATOM 822 C C . SER A 1 112 ? 8.170 2.810 -11.854 1.00 78.88 112 SER A C 1
ATOM 824 O O . SER A 1 112 ? 9.042 2.650 -12.703 1.00 78.88 112 SER A O 1
ATOM 826 N N . SER A 1 113 ? 7.166 1.946 -11.690 1.00 78.44 113 SER A N 1
ATOM 827 C CA . SER A 1 113 ? 7.029 0.735 -12.502 1.00 78.44 113 SER A CA 1
ATOM 828 C C . SER A 1 113 ? 6.812 1.058 -13.981 1.00 78.44 113 SER A C 1
ATOM 830 O O . SER A 1 113 ? 7.412 0.404 -14.832 1.00 78.44 113 SER A O 1
ATOM 832 N N . TRP A 1 114 ? 6.033 2.098 -14.296 1.00 78.50 114 TRP A N 1
ATOM 833 C CA . TRP A 1 114 ? 5.837 2.551 -15.674 1.00 78.50 114 TRP A CA 1
ATOM 834 C C . TRP A 1 114 ? 7.127 3.108 -16.291 1.00 78.50 114 TRP A C 1
ATOM 836 O O . TRP A 1 114 ? 7.550 2.649 -17.348 1.00 78.50 114 TRP A O 1
ATOM 846 N N . ASN A 1 115 ? 7.787 4.053 -15.614 1.00 77.62 115 ASN A N 1
ATOM 847 C CA . ASN A 1 115 ? 8.991 4.719 -16.124 1.00 77.62 115 ASN A CA 1
ATOM 848 C C . ASN A 1 115 ? 10.181 3.777 -16.261 1.00 77.62 115 ASN A C 1
ATOM 850 O O . ASN A 1 115 ? 10.950 3.890 -17.210 1.00 77.62 115 ASN A O 1
ATOM 854 N N . MET A 1 116 ? 10.358 2.865 -15.308 1.00 71.69 116 MET A N 1
ATOM 855 C CA . MET A 1 116 ? 11.472 1.929 -15.364 1.00 71.69 116 MET A CA 1
ATOM 856 C C . MET A 1 116 ? 11.193 0.742 -16.297 1.00 71.69 116 MET A C 1
ATOM 858 O O . MET A 1 116 ? 12.088 -0.069 -16.519 1.00 71.69 116 MET A O 1
ATOM 862 N N . GLY A 1 117 ? 9.970 0.608 -16.823 1.00 68.75 117 GLY A N 1
ATOM 863 C CA . GLY A 1 117 ? 9.571 -0.549 -17.617 1.00 68.75 117 GLY A CA 1
ATOM 864 C C . GLY A 1 117 ? 9.610 -1.840 -16.798 1.00 68.75 117 GLY A C 1
ATOM 865 O O . GLY A 1 117 ? 10.062 -2.872 -17.287 1.00 68.75 117 GLY A O 1
ATOM 866 N N . TRP A 1 118 ? 9.200 -1.790 -15.527 1.00 67.81 118 TRP A N 1
ATOM 867 C CA . TRP A 1 118 ? 9.181 -2.970 -14.659 1.00 67.81 118 TRP A CA 1
ATOM 868 C C . TRP A 1 118 ? 7.856 -3.692 -14.854 1.00 67.81 118 TRP A C 1
ATOM 870 O O . TRP A 1 118 ? 6.786 -3.121 -14.647 1.00 67.81 118 TRP A O 1
ATOM 880 N N . GLY A 1 119 ? 7.937 -4.937 -15.321 1.00 65.81 119 GLY A N 1
ATOM 881 C CA . GLY A 1 119 ? 6.759 -5.678 -15.762 1.00 65.81 119 GLY A CA 1
ATOM 882 C C . GLY A 1 119 ? 5.955 -6.252 -14.622 1.00 65.81 119 GLY A C 1
ATOM 883 O O . GLY A 1 119 ? 6.228 -6.006 -13.447 1.00 65.81 119 GLY A O 1
ATOM 884 N N . MET A 1 120 ? 4.994 -7.104 -14.974 1.00 70.56 120 MET A N 1
ATOM 885 C CA . MET A 1 120 ? 4.205 -7.831 -13.979 1.00 70.56 120 MET A CA 1
ATOM 886 C C . MET A 1 120 ? 5.040 -8.791 -13.114 1.00 70.56 120 MET A C 1
ATOM 888 O O . MET A 1 120 ? 4.548 -9.286 -12.110 1.00 70.56 120 MET A O 1
ATOM 892 N N . SER A 1 121 ? 6.306 -9.032 -13.463 1.00 70.00 121 SER A N 1
ATOM 893 C CA . SER A 1 121 ? 7.260 -9.808 -12.663 1.00 70.00 121 SER A CA 1
ATOM 894 C C . SER A 1 121 ? 7.922 -9.014 -11.531 1.00 70.00 121 SER A C 1
ATOM 896 O O . SER A 1 121 ? 8.767 -9.557 -10.820 1.00 70.00 121 SER A O 1
ATOM 898 N N . SER A 1 122 ? 7.611 -7.725 -11.377 1.00 72.31 122 SER A N 1
ATOM 899 C CA . SER A 1 122 ? 8.225 -6.899 -10.342 1.00 72.31 122 SER A CA 1
ATOM 900 C C . SER A 1 122 ? 7.765 -7.294 -8.939 1.00 72.31 122 SER A C 1
ATOM 902 O O . SER A 1 122 ? 6.572 -7.310 -8.634 1.00 72.31 122 SER A O 1
ATOM 904 N N . THR A 1 123 ? 8.721 -7.477 -8.028 1.00 74.25 123 THR A N 1
ATOM 905 C CA . THR A 1 123 ? 8.446 -7.668 -6.596 1.00 74.25 123 THR A CA 1
ATOM 906 C C . THR A 1 123 ? 7.770 -6.451 -5.955 1.00 74.25 123 THR A C 1
ATOM 908 O O . THR A 1 123 ? 7.090 -6.598 -4.938 1.00 74.25 123 THR A O 1
ATOM 911 N N . SER A 1 124 ? 7.873 -5.261 -6.564 1.00 75.69 124 SER A N 1
ATOM 912 C CA . SER A 1 124 ? 7.209 -4.041 -6.081 1.00 75.69 124 SER A CA 1
ATOM 913 C C . SER A 1 124 ? 5.680 -4.143 -6.078 1.00 75.69 124 SER A C 1
ATOM 915 O O . SER A 1 124 ? 5.029 -3.440 -5.307 1.00 75.69 124 SER A O 1
ATOM 917 N N . LEU A 1 125 ? 5.090 -5.049 -6.868 1.00 82.62 125 LEU A N 1
ATOM 918 C CA . LEU A 1 125 ? 3.638 -5.244 -6.922 1.00 82.62 125 LEU A CA 1
ATOM 919 C C . LEU A 1 125 ? 3.064 -5.822 -5.621 1.00 82.62 125 LEU A C 1
ATOM 921 O O . LEU A 1 125 ? 1.874 -5.662 -5.350 1.00 82.62 125 LEU A O 1
ATOM 925 N N . ALA A 1 126 ? 3.897 -6.431 -4.769 1.00 85.38 126 ALA A N 1
ATOM 926 C CA . ALA A 1 126 ? 3.495 -6.841 -3.423 1.00 85.38 126 ALA A CA 1
ATOM 927 C C . ALA A 1 126 ? 3.120 -5.646 -2.523 1.00 85.38 126 ALA A C 1
ATOM 929 O O . ALA A 1 126 ? 2.423 -5.826 -1.523 1.00 85.38 126 ALA A O 1
ATOM 930 N N . ALA A 1 127 ? 3.514 -4.420 -2.889 1.00 86.69 127 ALA A N 1
ATOM 931 C CA . ALA A 1 127 ? 3.100 -3.217 -2.179 1.00 86.69 127 ALA A CA 1
ATOM 932 C C . ALA A 1 127 ? 1.586 -2.972 -2.285 1.00 86.69 127 ALA A C 1
ATOM 934 O O . ALA A 1 127 ? 0.982 -2.547 -1.307 1.00 86.69 127 ALA A O 1
ATOM 935 N N . PHE A 1 128 ? 0.940 -3.284 -3.416 1.00 90.88 128 PHE A N 1
ATOM 936 C CA . PHE A 1 128 ? -0.499 -3.051 -3.601 1.00 90.88 128 PHE A CA 1
ATOM 937 C C . PHE A 1 128 ? -1.375 -3.717 -2.528 1.00 90.88 128 PHE A C 1
ATOM 939 O O . PHE A 1 128 ? -2.105 -2.995 -1.845 1.00 90.88 128 PHE A O 1
ATOM 946 N N . PRO A 1 129 ? -1.311 -5.046 -2.304 1.00 90.50 129 PRO A N 1
ATOM 947 C CA . PRO A 1 129 ? -2.125 -5.679 -1.270 1.00 90.50 129 PRO A CA 1
ATOM 948 C C . PRO A 1 129 ? -1.794 -5.164 0.135 1.00 90.50 129 PRO A C 1
ATOM 950 O O . PRO A 1 129 ? -2.706 -5.009 0.945 1.00 90.50 129 PRO A O 1
ATOM 953 N N . ALA A 1 130 ? -0.532 -4.826 0.420 1.00 89.06 130 ALA A N 1
ATOM 954 C CA . ALA A 1 130 ? -0.160 -4.220 1.696 1.00 89.06 130 ALA A CA 1
ATOM 955 C C . ALA A 1 130 ? -0.830 -2.848 1.892 1.00 89.06 130 ALA A C 1
ATOM 957 O O . ALA A 1 130 ? -1.434 -2.603 2.935 1.00 89.06 130 ALA A O 1
ATOM 958 N N . LEU A 1 131 ? -0.799 -1.978 0.879 1.00 91.12 131 LEU A N 1
ATOM 959 C CA . LEU A 1 131 ? -1.442 -0.660 0.921 1.00 91.12 131 LEU A CA 1
ATOM 960 C C . LEU A 1 131 ? -2.971 -0.767 1.025 1.00 91.12 131 LEU A C 1
ATOM 962 O O . LEU A 1 131 ? -3.583 -0.007 1.772 1.00 91.12 131 LEU A O 1
ATOM 966 N N . ILE A 1 132 ? -3.590 -1.734 0.338 1.00 92.31 132 ILE A N 1
ATOM 967 C CA . ILE A 1 132 ? -5.029 -2.022 0.458 1.00 92.31 132 ILE A CA 1
ATOM 968 C C . ILE A 1 132 ? -5.373 -2.432 1.892 1.00 92.31 132 ILE A C 1
ATOM 970 O O . ILE A 1 132 ? -6.334 -1.909 2.460 1.00 92.31 132 ILE A O 1
ATOM 974 N N . ALA A 1 133 ? -4.589 -3.336 2.490 1.00 89.25 133 ALA A N 1
ATOM 975 C CA . ALA A 1 133 ? -4.793 -3.770 3.868 1.00 89.25 133 ALA A CA 1
ATOM 976 C C . ALA A 1 133 ? -4.667 -2.598 4.846 1.00 89.25 133 ALA A C 1
ATOM 978 O O . ALA A 1 133 ? -5.572 -2.360 5.643 1.00 89.25 133 ALA A O 1
ATOM 979 N N . ILE A 1 134 ? -3.585 -1.825 4.743 1.00 87.31 134 ILE A N 1
ATOM 980 C CA . ILE A 1 134 ? -3.319 -0.673 5.610 1.00 87.31 134 ILE A CA 1
ATOM 981 C C . ILE A 1 134 ? -4.437 0.369 5.488 1.00 87.31 134 ILE A C 1
ATOM 983 O O . ILE A 1 134 ? -5.021 0.761 6.498 1.00 87.31 134 ILE A O 1
ATOM 987 N N . GLY A 1 135 ? -4.775 0.790 4.266 1.00 87.06 135 GLY A N 1
ATOM 988 C CA . GLY A 1 135 ? -5.828 1.777 4.030 1.00 87.06 135 GLY A CA 1
ATOM 989 C C . GLY A 1 135 ? -7.196 1.283 4.498 1.00 87.06 135 GLY A C 1
ATOM 990 O O . GLY A 1 135 ? -7.968 2.032 5.094 1.00 87.06 135 GLY A O 1
ATOM 991 N N . GLY A 1 136 ? -7.484 0.001 4.297 1.00 88.19 136 GLY A N 1
ATOM 992 C CA . GLY A 1 136 ? -8.747 -0.589 4.698 1.00 88.19 136 GLY A CA 1
ATOM 993 C C . GLY A 1 136 ? -8.922 -0.757 6.208 1.00 88.19 136 GLY A C 1
ATOM 994 O O . GLY A 1 136 ? -10.011 -0.494 6.716 1.00 88.19 136 GLY A O 1
ATOM 995 N N . PHE A 1 137 ? -7.866 -1.135 6.935 1.00 85.12 137 PHE A N 1
ATOM 996 C CA . PHE A 1 137 ? -7.911 -1.259 8.395 1.00 85.12 137 PHE A CA 1
ATOM 997 C C . PHE A 1 137 ? -7.846 0.093 9.113 1.00 85.12 137 PHE A C 1
ATOM 999 O O . PHE A 1 137 ? -8.526 0.265 10.122 1.00 85.12 137 PHE A O 1
ATOM 1006 N N . LEU A 1 138 ? -7.053 1.049 8.616 1.00 84.69 138 LEU A N 1
ATOM 1007 C CA . LEU A 1 138 ? -6.862 2.344 9.283 1.00 84.69 138 LEU A CA 1
ATOM 1008 C C . LEU A 1 138 ? -7.901 3.399 8.893 1.00 84.69 138 LEU A C 1
ATOM 1010 O O . LEU A 1 138 ? -8.211 4.265 9.707 1.00 84.69 138 LEU A O 1
ATOM 1014 N N . VAL A 1 139 ? -8.416 3.361 7.661 1.00 88.12 139 VAL A N 1
ATOM 1015 C CA . VAL A 1 139 ? -9.362 4.373 7.156 1.00 88.12 139 VAL A CA 1
ATOM 1016 C C . VAL A 1 139 ? -10.765 3.796 7.011 1.00 88.12 139 VAL A C 1
ATOM 1018 O O . VAL A 1 139 ? -11.743 4.449 7.370 1.00 88.12 139 VAL A O 1
ATOM 1021 N N . GLY A 1 140 ? -10.873 2.563 6.517 1.00 87.31 140 GLY A N 1
ATOM 1022 C CA . GLY A 1 140 ? -12.129 1.821 6.479 1.00 87.31 140 GLY A CA 1
ATOM 1023 C C . GLY A 1 140 ? -12.366 1.042 5.182 1.00 87.31 140 GLY A C 1
ATOM 1024 O O . GLY A 1 140 ? -11.647 1.200 4.190 1.00 87.31 140 GLY A O 1
ATOM 1025 N N . PRO A 1 141 ? -13.434 0.225 5.146 1.00 89.25 141 PRO A N 1
ATOM 1026 C CA . PRO A 1 141 ? -13.692 -0.718 4.056 1.00 89.25 141 PRO A CA 1
ATOM 1027 C C . PRO A 1 141 ? -13.936 -0.031 2.702 1.00 89.25 141 PRO A C 1
ATOM 1029 O O . PRO A 1 141 ? -13.554 -0.560 1.660 1.00 89.25 141 PRO A O 1
ATOM 1032 N N . HIS A 1 142 ? -14.512 1.176 2.697 1.00 90.56 142 HIS A N 1
ATOM 1033 C CA . HIS A 1 142 ? -14.713 1.943 1.463 1.00 90.56 142 HIS A CA 1
ATOM 1034 C C . HIS A 1 142 ? -13.383 2.285 0.782 1.00 90.56 142 HIS A C 1
ATOM 1036 O O . HIS A 1 142 ? -13.264 2.147 -0.434 1.00 90.56 142 HIS A O 1
ATOM 1042 N N . VAL A 1 143 ? -12.366 2.667 1.560 1.00 90.88 143 VAL A N 1
ATOM 1043 C CA . VAL A 1 143 ? -11.029 2.979 1.039 1.00 90.88 143 VAL A CA 1
ATOM 1044 C C . VAL A 1 143 ? -10.344 1.723 0.516 1.00 90.88 143 VAL A C 1
ATOM 1046 O O . VAL A 1 143 ? -9.761 1.769 -0.564 1.00 90.88 143 VAL A O 1
ATOM 1049 N N . ALA A 1 144 ? -10.489 0.586 1.207 1.00 91.06 144 ALA A N 1
ATOM 1050 C CA . ALA A 1 144 ? -9.989 -0.702 0.719 1.00 91.06 144 ALA A CA 1
ATOM 1051 C C . ALA A 1 144 ? -10.520 -1.012 -0.689 1.00 91.06 144 ALA A C 1
ATOM 1053 O O . ALA A 1 144 ? -9.753 -1.385 -1.576 1.00 91.06 144 ALA A O 1
ATOM 1054 N N . ARG A 1 145 ? -11.824 -0.798 -0.919 1.00 93.19 145 ARG A N 1
ATOM 1055 C CA . ARG A 1 145 ? -12.458 -1.004 -2.227 1.00 93.19 145 ARG A CA 1
ATOM 1056 C C . ARG A 1 145 ? -11.882 -0.077 -3.296 1.00 93.19 145 ARG A C 1
ATOM 1058 O O . ARG A 1 145 ? -11.535 -0.560 -4.370 1.00 93.19 145 ARG A O 1
ATOM 1065 N N . TRP A 1 146 ? -11.749 1.219 -3.011 1.00 94.19 146 TRP A N 1
ATOM 1066 C CA . TRP A 1 146 ? -11.165 2.183 -3.952 1.00 94.19 146 TRP A CA 1
ATOM 1067 C C . TRP A 1 146 ? -9.714 1.845 -4.306 1.00 94.19 146 TRP A C 1
ATOM 1069 O O . TRP A 1 146 ? -9.367 1.816 -5.485 1.00 94.19 146 TRP A O 1
ATOM 1079 N N . LEU A 1 147 ? -8.886 1.521 -3.309 1.00 93.31 147 LEU A N 1
ATOM 1080 C CA . LEU A 1 147 ? -7.494 1.119 -3.528 1.00 93.31 147 LEU A CA 1
ATOM 1081 C C . LEU A 1 147 ? -7.400 -0.187 -4.322 1.00 93.31 147 LEU A C 1
ATOM 1083 O O . LEU A 1 147 ? -6.575 -0.291 -5.223 1.00 93.31 147 LEU A O 1
ATOM 1087 N N . THR A 1 148 ? -8.282 -1.153 -4.046 1.00 93.69 148 THR A N 1
ATOM 1088 C CA . THR A 1 148 ? -8.351 -2.415 -4.799 1.00 93.69 148 THR A CA 1
ATOM 1089 C C . THR A 1 148 ? -8.702 -2.161 -6.260 1.00 93.69 148 THR A C 1
ATOM 1091 O O . THR A 1 148 ? -8.029 -2.680 -7.145 1.00 93.69 148 THR A O 1
ATOM 1094 N N . LEU A 1 149 ? -9.716 -1.333 -6.530 1.00 94.44 149 LEU A N 1
ATOM 1095 C CA . LEU A 1 149 ? -10.109 -0.983 -7.896 1.00 94.44 149 LEU A CA 1
ATOM 1096 C C . LEU A 1 149 ? -8.975 -0.283 -8.645 1.00 94.44 149 LEU A C 1
ATOM 1098 O O . LEU A 1 149 ? -8.705 -0.633 -9.791 1.00 94.44 149 LEU A O 1
ATOM 1102 N N . ALA A 1 150 ? -8.290 0.663 -8.004 1.00 93.56 150 ALA A N 1
ATOM 1103 C CA . ALA A 1 150 ? -7.163 1.364 -8.607 1.00 93.56 150 ALA A CA 1
ATOM 1104 C C . ALA A 1 150 ? -5.973 0.423 -8.879 1.00 93.56 150 ALA A C 1
ATOM 1106 O O . ALA A 1 150 ? -5.420 0.449 -9.977 1.00 93.56 150 ALA A O 1
ATOM 1107 N N . ALA A 1 151 ? -5.628 -0.454 -7.930 1.00 92.62 151 ALA A N 1
ATOM 1108 C CA . ALA A 1 151 ? -4.571 -1.450 -8.093 1.00 92.62 151 ALA A CA 1
ATOM 1109 C C . ALA A 1 151 ? -4.883 -2.438 -9.227 1.00 92.62 151 ALA A C 1
ATOM 1111 O O . ALA A 1 151 ? -4.050 -2.662 -10.101 1.00 92.62 151 ALA A O 1
ATOM 1112 N N . VAL A 1 152 ? -6.100 -2.990 -9.263 1.00 93.38 152 VAL A N 1
ATOM 1113 C CA . VAL A 1 152 ? -6.523 -3.930 -10.313 1.00 93.38 152 VAL A CA 1
ATOM 1114 C C . VAL A 1 152 ? -6.577 -3.242 -11.675 1.00 93.38 152 VAL A C 1
ATOM 1116 O O . VAL A 1 152 ? -6.071 -3.797 -12.645 1.00 93.38 152 VAL A O 1
ATOM 1119 N N . SER A 1 153 ? -7.120 -2.024 -11.757 1.00 92.94 153 SER A N 1
ATOM 1120 C CA . SER A 1 153 ? -7.156 -1.258 -13.011 1.00 92.94 153 SER A CA 1
ATOM 1121 C C . SER A 1 153 ? -5.751 -0.995 -13.546 1.00 92.94 153 SER A C 1
ATOM 1123 O O . SER A 1 153 ? -5.516 -1.137 -14.742 1.00 92.94 153 SER A O 1
ATOM 1125 N N . TYR A 1 154 ? -4.799 -0.677 -12.666 1.00 90.06 154 TYR A N 1
ATOM 1126 C CA . TYR A 1 154 ? -3.400 -0.513 -13.044 1.00 90.06 154 TYR A CA 1
ATOM 1127 C C . TYR A 1 154 ? -2.762 -1.819 -13.534 1.00 90.06 154 TYR A C 1
ATOM 1129 O O . TYR A 1 154 ? -2.117 -1.822 -14.579 1.00 90.06 154 TYR A O 1
ATOM 1137 N N . LEU A 1 155 ? -2.966 -2.936 -12.829 1.00 89.06 155 LEU A N 1
ATOM 1138 C CA . LEU A 1 155 ? -2.450 -4.245 -13.250 1.00 89.06 155 LEU A CA 1
ATOM 1139 C C . LEU A 1 155 ? -3.032 -4.673 -14.605 1.00 89.06 155 LEU A C 1
ATOM 1141 O O . LEU A 1 155 ? -2.301 -5.177 -15.454 1.00 89.06 155 LEU A O 1
ATOM 1145 N N . LEU A 1 156 ? -4.322 -4.418 -14.841 1.00 89.69 156 LEU A N 1
ATOM 1146 C CA . LEU A 1 156 ? -4.963 -4.650 -16.136 1.00 89.69 156 LEU A CA 1
ATOM 1147 C C . LEU A 1 156 ? -4.413 -3.720 -17.223 1.00 89.69 156 LEU A C 1
ATOM 1149 O O . LEU A 1 156 ? -4.195 -4.173 -18.342 1.00 89.69 156 LEU A O 1
ATOM 1153 N N . ALA A 1 157 ? -4.149 -2.449 -16.909 1.00 88.12 157 ALA A N 1
ATOM 1154 C CA . ALA A 1 157 ? -3.546 -1.503 -17.846 1.00 88.12 157 ALA A CA 1
ATOM 1155 C C . ALA A 1 157 ? -2.110 -1.904 -18.218 1.00 88.12 157 ALA A C 1
ATOM 1157 O O . ALA A 1 157 ? -1.755 -1.863 -19.393 1.00 88.12 157 ALA A O 1
ATOM 1158 N N . LEU A 1 158 ? -1.307 -2.355 -17.249 1.00 83.75 158 LEU A N 1
ATOM 1159 C CA . LEU A 1 158 ? 0.015 -2.932 -17.503 1.00 83.75 158 LEU A CA 1
ATOM 1160 C C . LEU A 1 158 ? -0.081 -4.186 -18.372 1.00 83.75 158 LEU A C 1
ATOM 1162 O O . LEU A 1 158 ? 0.688 -4.339 -19.320 1.00 83.75 158 LEU A O 1
ATOM 1166 N N . TRP A 1 159 ? -1.028 -5.078 -18.075 1.00 83.75 159 TRP A N 1
ATOM 1167 C CA . TRP A 1 159 ? -1.220 -6.293 -18.857 1.00 83.75 159 TRP A CA 1
ATOM 1168 C C . TRP A 1 159 ? -1.649 -5.982 -20.296 1.00 83.75 159 TRP A C 1
ATOM 1170 O O . TRP A 1 159 ? -1.038 -6.485 -21.236 1.00 83.75 159 TRP A O 1
ATOM 1180 N N . GLY A 1 160 ? -2.633 -5.103 -20.486 1.00 84.12 160 GLY A N 1
ATOM 1181 C CA . GLY A 1 160 ? -3.080 -4.656 -21.805 1.00 84.12 160 GLY A CA 1
ATOM 1182 C C . GLY A 1 160 ? -1.989 -3.913 -22.579 1.00 84.12 160 GLY A C 1
ATOM 1183 O O . GLY A 1 160 ? -1.793 -4.177 -23.762 1.00 84.12 160 GLY A O 1
ATOM 1184 N N . GLY A 1 161 ? -1.223 -3.044 -21.912 1.00 80.94 161 GLY A N 1
ATOM 1185 C CA . GLY A 1 161 ? -0.077 -2.347 -22.504 1.00 80.94 161 GLY A CA 1
ATOM 1186 C C . GLY A 1 161 ? 1.024 -3.300 -22.975 1.00 80.94 161 GLY A C 1
ATOM 1187 O O . GLY A 1 161 ? 1.607 -3.075 -24.037 1.00 80.94 161 GLY A O 1
ATOM 1188 N N . SER A 1 162 ? 1.236 -4.394 -22.235 1.00 77.31 162 SER A N 1
ATOM 1189 C CA . SER A 1 162 ? 2.130 -5.489 -22.623 1.00 77.31 162 SER A CA 1
ATOM 1190 C C . SER A 1 162 ? 1.629 -6.228 -23.865 1.00 77.31 162 SER A C 1
ATOM 1192 O O . SER A 1 162 ? 2.381 -6.386 -24.825 1.00 77.31 162 SER A O 1
ATOM 1194 N N . LEU A 1 163 ? 0.341 -6.590 -23.910 1.00 78.38 163 LEU A N 1
ATOM 1195 C CA . LEU A 1 163 ? -0.261 -7.264 -25.070 1.00 78.38 163 LEU A CA 1
ATOM 1196 C C . LEU A 1 163 ? -0.226 -6.411 -26.344 1.00 78.38 163 LEU A C 1
ATOM 1198 O O . LEU A 1 163 ? -0.021 -6.939 -27.433 1.00 78.38 163 LEU A O 1
ATOM 1202 N N . LEU A 1 164 ? -0.417 -5.097 -26.214 1.00 82.94 164 LEU A N 1
ATOM 1203 C CA . LEU A 1 164 ? -0.401 -4.157 -27.336 1.00 82.94 164 LEU A CA 1
ATOM 1204 C C . LEU A 1 164 ? 1.018 -3.753 -27.770 1.00 82.94 164 LEU A C 1
ATOM 1206 O O . LEU A 1 164 ? 1.164 -2.978 -28.712 1.00 82.94 164 LEU A O 1
ATOM 1210 N N . GLY A 1 165 ? 2.063 -4.214 -27.074 1.00 75.94 165 GLY A N 1
ATOM 1211 C CA . GLY A 1 165 ? 3.449 -3.831 -27.356 1.00 75.94 165 GLY A CA 1
ATOM 1212 C C . GLY A 1 165 ? 3.763 -2.351 -27.091 1.00 75.94 165 GLY A C 1
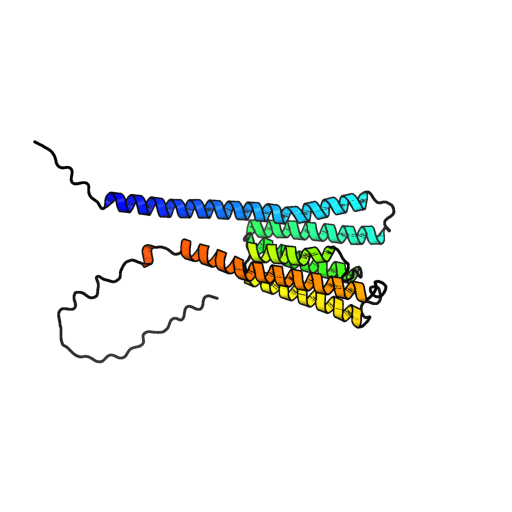ATOM 1213 O O . GLY A 1 165 ? 4.853 -1.892 -27.423 1.00 75.94 165 GLY A O 1
ATOM 1214 N N . VAL A 1 166 ? 2.843 -1.603 -26.467 1.00 74.69 166 VAL A N 1
ATOM 1215 C CA . VAL A 1 166 ? 3.030 -0.187 -26.087 1.00 74.69 166 VAL A CA 1
ATOM 1216 C C . VAL A 1 166 ? 4.171 -0.064 -25.085 1.00 74.69 166 VAL A C 1
ATOM 1218 O O . VAL A 1 166 ? 4.946 0.890 -25.092 1.00 74.69 166 VAL A O 1
ATOM 1221 N N . THR A 1 167 ? 4.330 -1.085 -24.255 1.00 65.81 167 THR A N 1
ATOM 1222 C CA . THR A 1 167 ? 5.458 -1.225 -23.354 1.00 65.81 167 THR A CA 1
ATOM 1223 C C . THR A 1 167 ? 6.627 -1.937 -24.048 1.00 65.81 167 THR A C 1
ATOM 1225 O O . THR A 1 167 ? 7.065 -2.997 -23.614 1.00 65.81 167 THR A O 1
ATOM 1228 N N . GLY A 1 168 ? 7.131 -1.396 -25.159 1.00 51.72 168 GLY A N 1
ATOM 1229 C CA . GLY A 1 168 ? 8.124 -2.057 -26.025 1.00 51.72 168 GLY A CA 1
ATOM 1230 C C . GLY A 1 168 ? 9.441 -2.484 -25.346 1.00 51.72 168 GLY A C 1
ATOM 1231 O O . GLY A 1 168 ? 10.118 -3.377 -25.842 1.00 51.72 168 GLY A O 1
ATOM 1232 N N . HIS A 1 169 ? 9.795 -1.916 -24.187 1.00 58.06 169 HIS A N 1
ATOM 1233 C CA . HIS A 1 169 ? 10.943 -2.355 -23.370 1.00 58.06 169 HIS A CA 1
ATOM 1234 C C . HIS A 1 169 ? 10.631 -3.503 -22.391 1.00 58.06 169 HIS A C 1
ATOM 1236 O O . HIS A 1 169 ? 11.543 -4.117 -21.850 1.00 58.06 169 HIS A O 1
ATOM 1242 N N . LEU A 1 170 ? 9.353 -3.831 -22.192 1.00 53.06 170 LEU A N 1
ATOM 1243 C CA . LEU A 1 170 ? 8.865 -4.895 -21.306 1.00 53.06 170 LEU A CA 1
ATOM 1244 C C . LEU A 1 170 ? 8.681 -6.247 -22.011 1.00 53.06 170 LEU A C 1
ATOM 1246 O O . LEU A 1 170 ? 8.606 -7.281 -21.350 1.00 53.06 170 LEU A O 1
ATOM 1250 N N . ALA A 1 171 ? 8.632 -6.242 -23.346 1.00 48.09 171 ALA A N 1
ATOM 1251 C CA . ALA A 1 171 ? 8.335 -7.407 -24.180 1.00 48.09 171 ALA A CA 1
ATOM 1252 C C . ALA A 1 171 ? 9.431 -8.496 -24.183 1.00 48.09 171 ALA A C 1
ATOM 1254 O O . ALA A 1 171 ? 9.231 -9.556 -24.768 1.00 48.09 171 ALA A O 1
ATOM 1255 N N . GLN A 1 172 ? 10.583 -8.264 -23.538 1.00 52.94 172 GLN A N 1
ATOM 1256 C CA . GLN A 1 172 ? 11.667 -9.255 -23.449 1.00 52.94 172 GLN A CA 1
ATOM 1257 C C . GLN A 1 172 ? 11.478 -10.298 -22.334 1.00 52.94 172 GLN A C 1
ATOM 1259 O O . GLN A 1 172 ? 12.244 -11.257 -22.264 1.00 52.94 172 GLN A O 1
ATOM 1264 N N . ILE A 1 173 ? 10.472 -10.147 -21.468 1.00 57.16 173 ILE A N 1
ATOM 1265 C CA . ILE A 1 173 ? 10.141 -11.144 -20.444 1.00 57.16 173 ILE A CA 1
ATOM 1266 C C . ILE A 1 173 ? 8.955 -11.969 -20.957 1.00 57.16 173 ILE A C 1
ATOM 1268 O O . ILE A 1 173 ? 7.874 -11.417 -21.139 1.00 57.16 173 ILE A O 1
ATOM 1272 N N . ASP A 1 174 ? 9.163 -13.276 -21.170 1.00 57.97 174 ASP A N 1
ATOM 1273 C CA . ASP A 1 174 ? 8.171 -14.259 -21.642 1.00 57.97 174 ASP A CA 1
ATOM 1274 C C . ASP A 1 174 ? 6.716 -13.916 -21.265 1.00 57.97 174 ASP A C 1
ATOM 1276 O O . ASP A 1 174 ? 6.341 -13.923 -20.085 1.00 57.97 174 ASP A O 1
ATOM 1280 N N . ASN A 1 175 ? 5.863 -13.709 -22.275 1.00 61.28 175 ASN A N 1
ATOM 1281 C CA . ASN A 1 175 ? 4.436 -13.389 -22.117 1.00 61.28 175 ASN A CA 1
ATOM 1282 C C . ASN A 1 175 ? 3.686 -14.379 -21.197 1.00 61.28 175 ASN A C 1
ATOM 1284 O O . ASN A 1 175 ? 2.760 -13.997 -20.478 1.00 61.28 175 ASN A O 1
ATOM 1288 N N . VAL A 1 176 ? 4.120 -15.645 -21.166 1.00 58.53 176 VAL A N 1
ATOM 1289 C CA . VAL A 1 176 ? 3.553 -16.705 -20.312 1.00 58.53 176 VAL A CA 1
ATOM 1290 C C . VAL A 1 176 ? 3.823 -16.450 -18.822 1.00 58.53 176 VAL A C 1
ATOM 1292 O O . VAL A 1 176 ? 2.946 -16.651 -17.976 1.00 58.53 176 VAL A O 1
ATOM 1295 N N . ARG A 1 177 ? 5.021 -15.957 -18.482 1.00 61.84 177 ARG A N 1
ATOM 1296 C CA . ARG A 1 177 ? 5.379 -15.617 -17.097 1.00 61.84 177 ARG A CA 1
ATOM 1297 C C . ARG A 1 177 ? 4.615 -14.379 -16.642 1.00 61.84 177 ARG A C 1
ATOM 1299 O O . ARG A 1 177 ? 4.062 -14.381 -15.546 1.00 61.84 177 ARG A O 1
ATOM 1306 N N . MET A 1 178 ? 4.505 -13.371 -17.507 1.00 62.00 178 MET A N 1
ATOM 1307 C CA . MET A 1 178 ? 3.742 -12.145 -17.243 1.00 62.00 178 MET A CA 1
ATOM 1308 C C . MET A 1 178 ? 2.281 -12.439 -16.865 1.00 62.00 178 MET A C 1
ATOM 1310 O O . MET A 1 178 ? 1.818 -11.959 -15.830 1.00 62.00 178 MET A O 1
ATOM 1314 N N . ALA A 1 179 ? 1.573 -13.265 -17.645 1.00 65.50 179 ALA A N 1
ATOM 1315 C CA . ALA A 1 179 ? 0.171 -13.605 -17.375 1.00 65.50 179 ALA A CA 1
ATOM 1316 C C . ALA A 1 179 ? -0.022 -14.311 -16.018 1.00 65.50 179 ALA A C 1
ATOM 1318 O O . ALA A 1 179 ? -0.961 -14.003 -15.282 1.00 65.50 179 ALA A O 1
ATOM 1319 N N . SER A 1 180 ? 0.903 -15.206 -15.656 1.00 72.50 180 SER A N 1
ATOM 1320 C CA . SER A 1 180 ? 0.852 -15.949 -14.391 1.00 72.50 180 SER A CA 1
ATOM 1321 C C . SER A 1 180 ? 1.032 -15.032 -13.174 1.00 72.50 180 SER A C 1
ATOM 1323 O O . SER A 1 180 ? 0.236 -15.092 -12.236 1.00 72.50 180 SER A O 1
ATOM 1325 N N . TYR A 1 181 ? 2.023 -14.132 -13.195 1.00 77.94 181 TYR A N 1
ATOM 1326 C CA . TYR A 1 181 ? 2.238 -13.180 -12.095 1.00 77.94 181 TYR A CA 1
ATOM 1327 C C . TYR A 1 181 ? 1.105 -12.154 -11.986 1.00 77.94 181 TYR A C 1
ATOM 1329 O O . TYR A 1 181 ? 0.634 -11.876 -10.882 1.00 77.94 181 TYR A O 1
ATOM 1337 N N . GLY A 1 182 ? 0.615 -11.641 -13.119 1.00 76.56 182 GLY A N 1
ATOM 1338 C CA . GLY A 1 182 ? -0.511 -10.707 -13.156 1.00 76.56 182 GLY A CA 1
ATOM 1339 C C . GLY A 1 182 ? -1.769 -11.280 -12.508 1.00 76.56 182 GLY A C 1
ATOM 1340 O O . GLY A 1 182 ? -2.346 -10.658 -11.615 1.00 76.56 182 GLY A O 1
ATOM 1341 N N . GLY A 1 183 ? -2.149 -12.503 -12.894 1.00 81.00 183 GLY A N 1
ATOM 1342 C CA . GLY A 1 183 ? -3.295 -13.203 -12.315 1.00 81.00 183 GLY A CA 1
ATOM 1343 C C . GLY A 1 183 ? -3.168 -13.401 -10.802 1.00 81.00 183 GLY A C 1
ATOM 1344 O O . GLY A 1 183 ? -4.125 -13.145 -10.066 1.00 81.00 183 GLY A O 1
ATOM 1345 N N . ILE A 1 184 ? -1.978 -13.781 -10.320 1.00 86.19 184 ILE A N 1
ATOM 1346 C CA . ILE A 1 184 ? -1.705 -13.935 -8.884 1.00 86.19 184 ILE A CA 1
ATOM 1347 C C . ILE A 1 184 ? -1.865 -12.592 -8.161 1.00 86.19 184 ILE A C 1
ATOM 1349 O O . ILE A 1 184 ? -2.606 -12.518 -7.182 1.00 86.19 184 ILE A O 1
ATOM 1353 N N . HIS A 1 185 ? -1.243 -11.513 -8.645 1.00 86.00 185 HIS A N 1
ATOM 1354 C CA . HIS A 1 185 ? -1.330 -10.200 -7.998 1.00 86.00 185 HIS A CA 1
ATOM 1355 C C . HIS A 1 185 ? -2.758 -9.648 -7.967 1.00 86.00 185 HIS A C 1
ATOM 1357 O O . HIS A 1 185 ? -3.187 -9.141 -6.928 1.00 86.00 185 HIS A O 1
ATOM 1363 N N . ILE A 1 186 ? -3.512 -9.792 -9.060 1.00 87.81 186 ILE A N 1
ATOM 1364 C CA . ILE A 1 186 ? -4.924 -9.394 -9.127 1.00 87.81 186 ILE A CA 1
ATOM 1365 C C . ILE A 1 186 ? -5.741 -10.186 -8.100 1.00 87.81 186 ILE A C 1
ATOM 1367 O O . ILE A 1 186 ? -6.465 -9.592 -7.299 1.00 87.81 186 ILE A O 1
ATOM 1371 N N . THR A 1 187 ? -5.582 -11.512 -8.067 1.00 89.44 187 THR A N 1
ATOM 1372 C CA . THR A 1 187 ? -6.306 -12.392 -7.136 1.00 89.44 187 THR A CA 1
ATOM 1373 C C . THR A 1 187 ? -5.982 -12.058 -5.681 1.00 89.44 187 THR A C 1
ATOM 1375 O O . THR A 1 187 ? -6.887 -11.978 -4.849 1.00 89.44 187 THR A O 1
ATOM 1378 N N . VAL A 1 188 ? -4.712 -11.799 -5.361 1.00 90.81 188 VAL A N 1
ATOM 1379 C CA . VAL A 1 188 ? -4.282 -11.396 -4.014 1.00 90.81 188 VAL A CA 1
ATOM 1380 C C . VAL A 1 188 ? -4.872 -10.036 -3.637 1.00 90.81 188 VAL A C 1
ATOM 1382 O O . VAL A 1 188 ? -5.421 -9.908 -2.544 1.00 90.81 188 VAL A O 1
ATOM 1385 N N . CYS A 1 189 ? -4.841 -9.039 -4.530 1.00 91.00 189 CYS A N 1
ATOM 1386 C CA . CYS A 1 189 ? -5.454 -7.731 -4.272 1.00 91.00 189 CYS A CA 1
ATOM 1387 C C . CYS A 1 189 ? -6.962 -7.852 -4.017 1.00 91.00 189 CYS A C 1
ATOM 1389 O O . CYS A 1 189 ? -7.462 -7.268 -3.057 1.00 91.00 189 CYS A O 1
ATOM 1391 N N . PHE A 1 190 ? -7.677 -8.650 -4.818 1.00 92.38 190 PHE A N 1
ATOM 1392 C CA . PHE A 1 190 ? -9.098 -8.920 -4.598 1.00 92.38 190 PHE A CA 1
ATOM 1393 C C . PHE A 1 190 ? -9.356 -9.642 -3.280 1.00 92.38 190 PHE A C 1
ATOM 1395 O O . PHE A 1 190 ? -10.264 -9.252 -2.552 1.00 92.38 190 PHE A O 1
ATOM 1402 N N . THR A 1 191 ? -8.557 -10.657 -2.951 1.00 90.62 191 THR A N 1
ATOM 1403 C CA . THR A 1 191 ? -8.711 -11.433 -1.713 1.00 90.62 191 THR A CA 1
ATOM 1404 C C . THR A 1 191 ? -8.512 -10.538 -0.495 1.00 90.62 191 THR A C 1
ATOM 1406 O O . THR A 1 191 ? -9.353 -10.519 0.400 1.00 90.62 191 THR A O 1
ATOM 1409 N N . VAL A 1 192 ? -7.445 -9.736 -0.479 1.00 89.75 192 VAL A N 1
ATOM 1410 C CA . VAL A 1 192 ? -7.168 -8.790 0.610 1.00 89.75 192 VAL A CA 1
ATOM 1411 C C . VAL A 1 192 ? -8.248 -7.713 0.682 1.00 89.75 192 VAL A C 1
ATOM 1413 O O . VAL A 1 192 ? -8.799 -7.474 1.754 1.00 89.75 192 VAL A O 1
ATOM 1416 N N . GLY A 1 193 ? -8.612 -7.102 -0.447 1.00 85.75 193 GLY A N 1
ATOM 1417 C CA . GLY A 1 193 ? -9.677 -6.101 -0.506 1.00 85.75 193 GLY A CA 1
ATOM 1418 C C . GLY A 1 193 ? -11.018 -6.639 -0.004 1.00 85.75 193 GLY A C 1
ATOM 1419 O O . GLY A 1 193 ? -11.708 -5.971 0.772 1.00 85.75 193 GLY A O 1
ATOM 1420 N N . TRP A 1 194 ? -11.372 -7.867 -0.388 1.00 90.56 194 TRP A N 1
ATOM 1421 C CA . TRP A 1 194 ? -12.578 -8.556 0.065 1.00 90.56 194 TRP A CA 1
ATOM 1422 C C . TRP A 1 194 ? -12.537 -8.861 1.563 1.00 90.56 194 TRP A C 1
ATOM 1424 O O . TRP A 1 194 ? -13.489 -8.515 2.264 1.00 90.56 194 TRP A O 1
ATOM 1434 N N . LEU A 1 195 ? -11.437 -9.431 2.072 1.00 88.81 195 LEU A N 1
ATOM 1435 C CA . LEU A 1 195 ? -11.252 -9.718 3.499 1.00 88.81 195 LEU A CA 1
ATOM 1436 C C . LEU A 1 195 ? -11.424 -8.447 4.332 1.00 88.81 195 LEU A C 1
ATOM 1438 O O . LEU A 1 195 ? -12.207 -8.421 5.280 1.00 88.81 195 LEU A O 1
ATOM 1442 N N . VAL A 1 196 ? -10.752 -7.364 3.947 1.00 88.19 196 VAL A N 1
ATOM 1443 C CA . VAL A 1 196 ? -10.818 -6.103 4.689 1.00 88.19 196 VAL A CA 1
ATOM 1444 C C . VAL A 1 196 ? -12.206 -5.470 4.594 1.00 88.19 196 VAL A C 1
ATOM 1446 O O . VAL A 1 196 ? -12.718 -4.967 5.591 1.00 88.19 196 VAL A O 1
ATOM 1449 N N . SER A 1 197 ? -12.873 -5.560 3.441 1.00 86.19 197 SER A N 1
ATOM 1450 C CA . SER A 1 197 ? -14.251 -5.072 3.296 1.00 86.19 197 SER A CA 1
ATOM 1451 C C . SER A 1 197 ? -15.235 -5.862 4.163 1.00 86.19 197 SER A C 1
ATOM 1453 O O . SER A 1 197 ? -16.106 -5.276 4.808 1.00 86.19 197 SER A O 1
ATOM 1455 N N . ARG A 1 198 ? -15.094 -7.193 4.204 1.00 85.00 198 ARG A N 1
ATOM 1456 C CA . ARG A 1 198 ? -15.990 -8.097 4.931 1.00 85.00 198 ARG A CA 1
ATOM 1457 C C . ARG A 1 198 ? -15.787 -8.003 6.439 1.00 85.00 198 ARG A C 1
ATOM 1459 O O . ARG A 1 198 ? -16.752 -7.794 7.169 1.00 85.00 198 ARG A O 1
ATOM 1466 N N . TYR A 1 199 ? -14.548 -8.141 6.901 1.00 83.31 199 TYR A N 1
ATOM 1467 C CA . TYR A 1 199 ? -14.229 -8.184 8.327 1.00 83.31 199 TYR A CA 1
ATOM 1468 C C . TYR A 1 199 ? -14.067 -6.794 8.939 1.00 83.31 199 TYR A C 1
ATOM 1470 O O . TYR A 1 199 ? -14.480 -6.589 10.078 1.00 83.31 199 TYR A O 1
ATOM 1478 N N . GLY A 1 200 ? -13.565 -5.811 8.187 1.00 80.12 200 GLY A N 1
ATOM 1479 C CA . GLY A 1 200 ? -13.483 -4.425 8.656 1.00 80.12 200 GLY A CA 1
ATOM 1480 C C . GLY A 1 200 ? -14.864 -3.810 8.896 1.00 80.12 200 GLY A C 1
ATOM 1481 O O . GLY A 1 200 ? -15.059 -3.096 9.877 1.0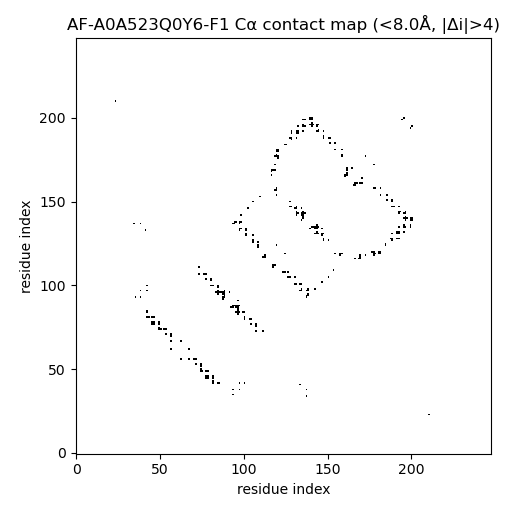0 80.12 200 GLY A O 1
ATOM 1482 N N . GLY A 1 201 ? -15.851 -4.146 8.057 1.00 77.75 201 GLY A N 1
ATOM 1483 C CA . GLY A 1 201 ? -17.244 -3.742 8.266 1.00 77.75 201 GLY A CA 1
ATOM 1484 C C . GLY A 1 201 ? -17.843 -4.334 9.544 1.00 77.75 201 GLY A C 1
ATOM 1485 O O . GLY A 1 201 ? -18.413 -3.596 10.344 1.00 77.75 201 GLY A O 1
ATOM 1486 N N . LEU A 1 202 ? -17.661 -5.640 9.768 1.00 77.94 202 LEU A N 1
ATOM 1487 C CA . LEU A 1 202 ? -18.131 -6.323 10.979 1.00 77.94 202 LEU A CA 1
ATOM 1488 C C . LEU A 1 202 ? -17.467 -5.771 12.242 1.00 77.94 202 LEU A C 1
ATOM 1490 O O . LEU A 1 202 ? -18.148 -5.525 13.231 1.00 77.94 202 LEU A O 1
ATOM 1494 N N . PHE A 1 203 ? -16.161 -5.511 12.193 1.00 76.31 203 PHE A N 1
ATOM 1495 C CA . PHE A 1 203 ? -15.424 -4.908 13.299 1.00 76.31 203 PHE A CA 1
ATOM 1496 C C . PHE A 1 203 ? -15.959 -3.513 13.645 1.00 76.31 203 PHE A C 1
ATOM 1498 O O . PHE A 1 203 ? -16.253 -3.229 14.804 1.00 76.31 203 PHE A O 1
ATOM 1505 N N . MET A 1 204 ? -16.179 -2.663 12.638 1.00 72.38 204 MET A N 1
ATOM 1506 C CA . MET A 1 204 ? -16.746 -1.329 12.847 1.00 72.38 204 MET A CA 1
ATOM 1507 C C . MET A 1 204 ? -18.191 -1.373 13.344 1.00 72.38 204 MET A C 1
ATOM 1509 O O . MET A 1 204 ? -18.568 -0.564 14.187 1.00 72.38 204 MET A O 1
ATOM 1513 N N . GLN A 1 205 ? -19.007 -2.307 12.853 1.00 77.69 205 GLN A N 1
ATOM 1514 C CA . GLN A 1 205 ? -20.370 -2.501 13.350 1.00 77.69 205 GLN A CA 1
ATOM 1515 C C . GLN A 1 205 ? -20.372 -2.981 14.798 1.00 77.69 205 GLN A C 1
ATOM 1517 O O . GLN A 1 205 ? -21.140 -2.458 15.594 1.00 77.69 205 GLN A O 1
ATOM 1522 N N . MET A 1 206 ? -19.482 -3.908 15.154 1.0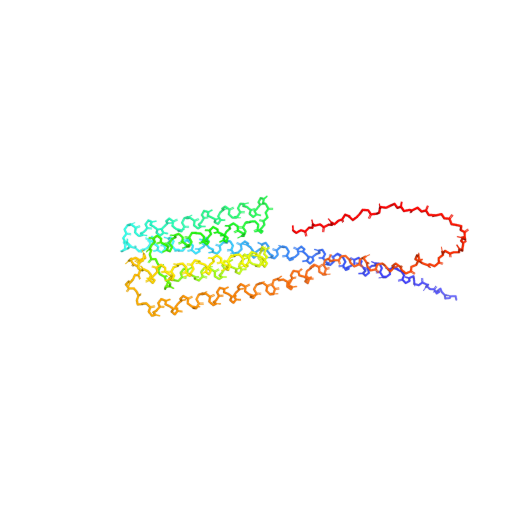0 76.62 206 MET A N 1
ATOM 1523 C CA . MET A 1 206 ? -19.330 -4.388 16.524 1.00 76.62 206 MET A CA 1
ATOM 1524 C C . MET A 1 206 ? -18.911 -3.249 17.456 1.00 76.62 206 MET A C 1
ATOM 1526 O O . MET A 1 206 ? -19.533 -3.073 18.496 1.00 76.62 206 MET A O 1
ATOM 1530 N N . ILE A 1 207 ? -17.939 -2.422 17.051 1.00 77.00 207 ILE A N 1
ATOM 1531 C CA . ILE A 1 207 ? -17.534 -1.221 17.796 1.00 77.00 207 ILE A CA 1
ATOM 1532 C C . ILE A 1 207 ? -18.701 -0.245 17.944 1.00 77.00 207 ILE A C 1
ATOM 1534 O O . ILE A 1 207 ? -18.940 0.253 19.037 1.00 77.00 207 ILE A O 1
ATOM 1538 N N . ARG A 1 208 ? -19.443 0.036 16.866 1.00 76.81 208 ARG A N 1
ATOM 1539 C CA . ARG A 1 208 ? -20.585 0.962 16.911 1.00 76.81 208 ARG A CA 1
ATOM 1540 C C . ARG A 1 208 ? -21.714 0.438 17.787 1.00 76.81 208 ARG A C 1
ATOM 1542 O O . ARG A 1 208 ? -22.270 1.223 18.536 1.00 76.81 208 ARG A O 1
ATOM 1549 N N . ALA A 1 209 ? -22.035 -0.850 17.710 1.00 78.12 209 ALA A N 1
ATOM 1550 C CA . ALA A 1 209 ? -23.043 -1.481 18.555 1.00 78.12 209 ALA A CA 1
ATOM 1551 C C . ALA A 1 209 ? -22.621 -1.476 20.032 1.00 78.12 209 ALA A C 1
ATOM 1553 O O . ALA A 1 209 ? -23.457 -1.267 20.899 1.00 78.12 209 ALA A O 1
ATOM 1554 N N . TRP A 1 210 ? -21.324 -1.636 20.311 1.00 70.94 210 TRP A N 1
ATOM 1555 C CA . TRP A 1 210 ? -20.765 -1.538 21.662 1.00 70.94 210 TRP A CA 1
ATOM 1556 C C . TRP A 1 210 ? -20.714 -0.108 22.211 1.00 70.94 210 TRP A C 1
ATOM 1558 O O . TRP A 1 210 ? -20.884 0.098 23.407 1.00 70.94 210 TRP A O 1
ATOM 1568 N N . LEU A 1 211 ? -20.445 0.878 21.353 1.00 69.94 211 LEU A N 1
ATOM 1569 C CA . LEU A 1 211 ? -20.418 2.297 21.716 1.00 69.94 211 LEU A CA 1
ATOM 1570 C C . LEU A 1 211 ? -21.807 2.935 21.690 1.00 69.94 211 LEU A C 1
ATOM 1572 O O . LEU A 1 211 ? -21.957 4.055 22.179 1.00 69.94 211 LEU A O 1
ATOM 1576 N N . ALA A 1 212 ? -22.798 2.266 21.094 1.00 75.94 212 ALA A N 1
ATOM 1577 C CA . ALA A 1 212 ? -24.163 2.746 21.073 1.00 75.94 212 ALA A CA 1
ATOM 1578 C C . ALA A 1 212 ? -24.652 2.807 22.526 1.00 75.94 212 ALA A C 1
ATOM 1580 O O . ALA A 1 212 ? -24.648 1.794 23.225 1.00 75.94 212 ALA A O 1
ATOM 1581 N N . PRO A 1 213 ? -25.022 3.994 23.011 1.00 61.94 213 PRO A N 1
ATOM 1582 C CA . PRO A 1 213 ? -25.401 4.162 24.394 1.00 61.94 213 PRO A CA 1
ATOM 1583 C C . PRO A 1 213 ? -26.592 3.272 24.781 1.00 61.94 213 PRO A C 1
ATOM 1585 O O . PRO A 1 213 ? -27.690 3.439 24.252 1.00 61.94 213 PRO A O 1
ATOM 1588 N N . ALA A 1 214 ? -26.396 2.379 25.760 1.00 60.97 214 ALA A N 1
ATOM 1589 C CA . ALA A 1 214 ? -27.436 1.494 26.308 1.00 60.97 214 ALA A CA 1
ATOM 1590 C C . ALA A 1 214 ? -28.637 2.241 26.934 1.00 60.97 214 ALA A C 1
ATOM 1592 O O . ALA A 1 214 ? -29.633 1.631 27.303 1.00 60.97 214 ALA A O 1
ATOM 1593 N N . HIS A 1 215 ? -28.566 3.570 27.043 1.00 56.84 215 HIS A N 1
ATOM 1594 C CA . HIS A 1 215 ? -29.632 4.422 27.570 1.00 56.84 215 HIS A CA 1
ATOM 1595 C C . HIS A 1 215 ? -30.787 4.672 26.586 1.00 56.84 215 HIS A C 1
ATOM 1597 O O . HIS A 1 215 ? -31.766 5.305 26.966 1.00 56.84 215 HIS A O 1
ATOM 1603 N N . LEU A 1 216 ? -30.727 4.170 25.345 1.00 55.69 216 LEU A N 1
ATOM 1604 C CA . LEU A 1 216 ? -31.883 4.223 24.435 1.00 55.69 216 LEU A CA 1
ATOM 1605 C C . LEU A 1 216 ? -32.910 3.102 24.664 1.00 55.69 216 LEU A C 1
ATOM 1607 O O . LEU A 1 216 ? -34.014 3.198 24.133 1.00 55.69 216 LEU A O 1
ATOM 1611 N N . ASP A 1 217 ? -32.596 2.112 25.504 1.00 52.25 217 ASP A N 1
ATOM 1612 C CA . ASP A 1 217 ? -33.557 1.108 25.976 1.00 52.25 217 ASP A CA 1
ATOM 1613 C C . ASP A 1 217 ? -34.276 1.551 27.259 1.00 52.25 217 ASP A C 1
ATOM 1615 O O . ASP A 1 217 ? -34.758 0.718 28.028 1.00 52.25 217 ASP A O 1
ATOM 1619 N N . GLU A 1 218 ? -34.393 2.861 27.513 1.00 55.22 218 GLU A N 1
ATOM 1620 C CA . GLU A 1 218 ? -35.369 3.327 28.491 1.00 55.22 218 GLU A CA 1
ATOM 1621 C C . GLU A 1 218 ? -36.754 2.926 27.957 1.00 55.22 218 GLU A C 1
ATOM 1623 O O . GLU A 1 218 ? -37.187 3.411 26.900 1.00 55.22 218 GLU A O 1
ATOM 1628 N N . PRO A 1 219 ? -37.458 1.985 28.612 1.00 53.94 219 PRO A N 1
ATOM 1629 C CA . PRO A 1 219 ? -38.706 1.506 28.082 1.00 53.94 219 PRO A CA 1
ATOM 1630 C C 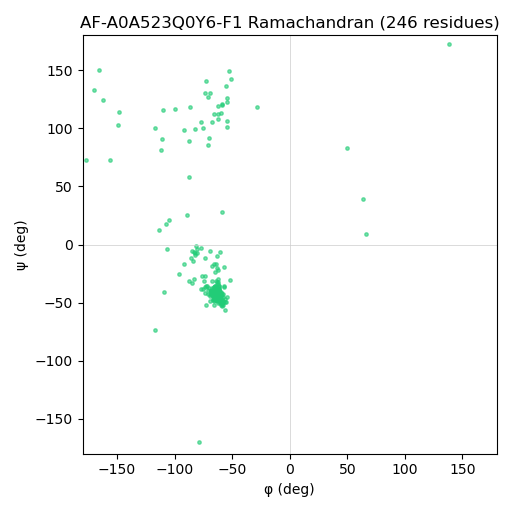. PRO A 1 219 ? -39.672 2.681 28.124 1.00 53.94 219 PRO A C 1
ATOM 1632 O O . PRO A 1 219 ? -40.159 3.079 29.182 1.00 53.94 219 PRO A O 1
ATOM 1635 N N . ARG A 1 220 ? -40.050 3.166 26.940 1.00 53.75 220 ARG A N 1
ATOM 1636 C CA . ARG A 1 220 ? -41.241 3.991 26.679 1.00 53.75 220 ARG A CA 1
ATOM 1637 C C . ARG A 1 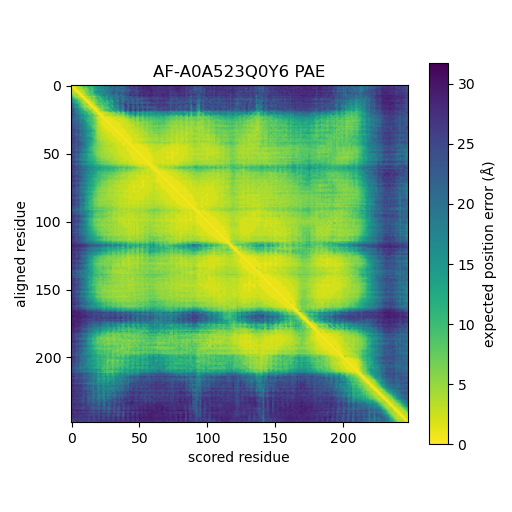220 ? -42.548 3.272 27.095 1.00 53.75 220 ARG A C 1
ATOM 1639 O O . ARG A 1 220 ? -43.597 3.510 26.511 1.00 53.75 220 ARG A O 1
ATOM 1646 N N . ARG A 1 221 ? -42.517 2.367 28.083 1.00 52.28 221 ARG A N 1
ATOM 1647 C CA . ARG A 1 221 ? -43.651 1.590 28.596 1.00 52.28 221 ARG A CA 1
ATOM 1648 C C . ARG A 1 221 ? -44.501 2.319 29.633 1.00 52.28 221 ARG A C 1
ATOM 1650 O O . ARG A 1 221 ? -45.551 1.790 29.963 1.00 52.28 221 ARG A O 1
ATOM 1657 N N . SER A 1 222 ? -44.143 3.507 30.120 1.00 53.56 222 SER A N 1
ATOM 1658 C CA . SER A 1 222 ? -44.963 4.173 31.151 1.00 53.56 222 SER A CA 1
ATOM 1659 C C . SER A 1 222 ? -45.789 5.371 30.675 1.00 53.56 222 SER A C 1
ATOM 1661 O O . SER A 1 222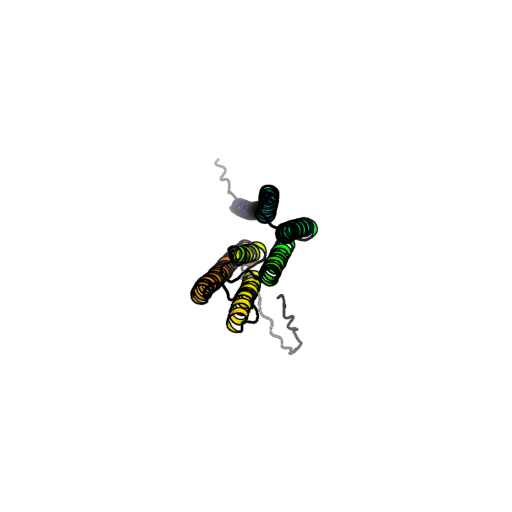 ? -46.592 5.879 31.451 1.00 53.56 222 SER A O 1
ATOM 1663 N N . ARG A 1 223 ? -45.690 5.807 29.408 1.00 52.97 223 ARG A N 1
ATOM 1664 C CA . ARG A 1 223 ? -46.448 6.980 28.913 1.00 52.97 223 ARG A CA 1
ATOM 1665 C C . ARG A 1 223 ? -47.651 6.676 28.010 1.00 52.97 223 ARG A C 1
ATOM 1667 O O . ARG A 1 223 ? -48.116 7.569 27.313 1.00 52.97 223 ARG A O 1
ATOM 1674 N N . CYS A 1 224 ? -48.188 5.455 28.065 1.00 55.38 224 CYS A N 1
ATOM 1675 C CA . CYS A 1 224 ? -49.498 5.112 27.479 1.00 55.38 224 CYS A CA 1
ATOM 1676 C C . CYS A 1 224 ? -50.565 4.739 28.529 1.00 55.38 224 CYS A C 1
ATOM 1678 O O . CYS A 1 224 ? -51.621 4.235 28.169 1.00 55.38 224 CYS A O 1
ATOM 1680 N N . GLY A 1 225 ? -50.316 4.988 29.819 1.00 55.81 225 GLY A N 1
ATOM 1681 C CA . GLY A 1 225 ? -51.204 4.575 30.913 1.00 55.81 225 GLY A CA 1
ATOM 1682 C C . GLY A 1 225 ? -52.003 5.684 31.601 1.00 55.81 225 GLY A C 1
ATOM 1683 O O . GLY A 1 225 ? -52.440 5.459 32.717 1.00 55.81 225 GLY A O 1
ATOM 1684 N N . HIS A 1 226 ? -52.163 6.870 31.005 1.00 52.81 226 HIS A N 1
ATOM 1685 C CA . HIS A 1 226 ? -53.091 7.896 31.508 1.00 52.81 226 HIS A CA 1
ATOM 1686 C C . HIS A 1 226 ? -53.518 8.849 30.380 1.00 52.81 226 HIS A C 1
ATOM 1688 O O . HIS A 1 226 ? -53.116 10.005 30.323 1.00 52.81 226 HIS A O 1
ATOM 1694 N N . LEU A 1 227 ? -54.359 8.359 29.471 1.00 55.12 227 LEU A N 1
ATOM 1695 C CA . LEU A 1 227 ? -55.401 9.201 28.882 1.00 55.12 227 LEU A CA 1
ATOM 1696 C C . LEU A 1 227 ? -56.730 8.652 29.393 1.00 55.12 227 LEU A C 1
ATOM 1698 O O . LEU A 1 227 ? -57.395 7.833 28.767 1.00 55.12 227 LEU A O 1
ATOM 1702 N N . VAL A 1 228 ? -57.032 9.071 30.623 1.00 56.09 228 VAL A N 1
ATOM 1703 C CA . VAL A 1 228 ? -58.407 9.246 31.087 1.00 56.09 228 VAL A CA 1
ATOM 1704 C C . VAL A 1 228 ? -59.074 10.194 30.091 1.00 56.09 228 VAL A C 1
ATOM 1706 O O . VAL A 1 228 ? -58.443 11.148 29.636 1.00 56.09 228 VAL A O 1
ATOM 1709 N N . GLY A 1 229 ? -60.300 9.852 29.709 1.00 57.12 229 GLY A N 1
ATOM 1710 C CA . GLY A 1 229 ? -61.010 10.446 28.589 1.00 57.12 229 GLY A CA 1
ATOM 1711 C C . GLY A 1 229 ? -61.094 11.970 28.597 1.00 57.12 229 GLY A C 1
ATOM 1712 O O . GLY A 1 229 ? -61.211 12.613 29.637 1.00 57.12 229 GLY A O 1
ATOM 1713 N N . HIS A 1 230 ? -61.123 12.516 27.389 1.00 47.12 230 HIS A N 1
ATOM 1714 C CA . HIS A 1 230 ? -62.052 13.582 27.070 1.00 47.12 230 HIS A CA 1
ATOM 1715 C C . HIS A 1 230 ? -62.411 13.453 25.591 1.00 47.12 230 HIS A C 1
ATOM 1717 O O . HIS A 1 230 ? -61.554 13.579 24.717 1.00 47.12 230 HIS A O 1
ATOM 1723 N N . GLU A 1 231 ? -63.676 13.133 25.330 1.00 54.94 231 GLU A N 1
ATOM 1724 C CA . GLU A 1 231 ? -64.332 13.521 24.089 1.00 54.94 231 GLU A CA 1
ATOM 1725 C C . GLU A 1 231 ? -64.185 15.040 23.955 1.00 54.94 231 GLU A C 1
ATOM 1727 O O . GLU A 1 231 ? -64.549 15.767 24.878 1.00 54.94 231 GLU A O 1
ATOM 1732 N N . ASP A 1 232 ? -63.586 15.507 22.863 1.00 50.28 232 ASP A N 1
ATOM 1733 C CA . ASP A 1 232 ? -64.189 16.556 22.044 1.00 50.28 232 ASP A CA 1
ATOM 1734 C C . ASP A 1 232 ? -63.416 16.727 20.736 1.00 50.28 232 ASP A C 1
ATOM 1736 O O . ASP A 1 232 ? -62.183 16.755 20.694 1.00 50.28 232 ASP A O 1
ATOM 1740 N N . GLY A 1 233 ? -64.170 16.780 19.642 1.00 62.41 233 GLY A N 1
ATOM 1741 C CA . GLY A 1 233 ? -63.644 16.844 18.289 1.00 62.41 233 GLY A CA 1
ATOM 1742 C C . GLY A 1 233 ? -63.029 18.198 17.948 1.00 62.41 233 GLY A C 1
ATOM 1743 O O . GLY A 1 233 ? -63.591 19.251 18.247 1.00 62.41 233 GLY A O 1
ATOM 1744 N N . ARG A 1 234 ? -61.911 18.163 17.219 1.00 52.56 234 ARG A N 1
ATOM 1745 C CA . ARG A 1 234 ? -61.594 19.177 16.212 1.00 52.56 234 ARG A CA 1
ATOM 1746 C C . ARG A 1 234 ? -60.525 18.684 15.250 1.00 52.56 234 ARG A C 1
ATOM 1748 O O . ARG A 1 234 ? -59.440 18.281 15.660 1.00 52.56 234 ARG A O 1
ATOM 1755 N N . ASP A 1 235 ? -60.890 18.731 13.977 1.00 56.41 235 ASP A N 1
ATOM 1756 C CA . ASP A 1 235 ? -59.999 18.652 12.832 1.00 56.41 235 ASP A CA 1
ATOM 1757 C C . ASP A 1 235 ? -58.907 19.715 12.945 1.00 56.41 235 ASP A C 1
ATOM 1759 O O . ASP A 1 235 ? -59.230 20.892 13.056 1.00 56.41 235 ASP A O 1
ATOM 1763 N N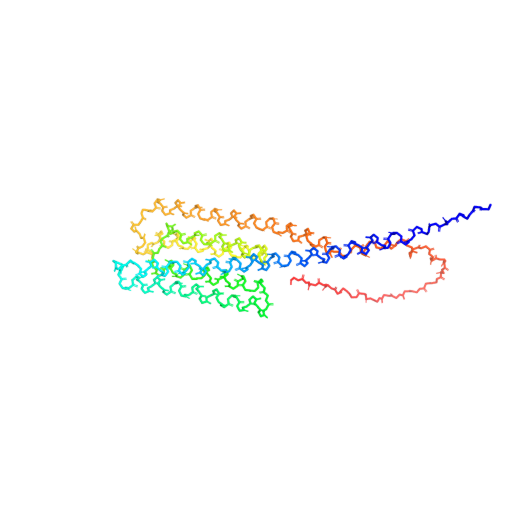 . ASP A 1 236 ? -57.640 19.311 12.861 1.00 47.84 236 ASP A N 1
ATOM 1764 C CA . ASP A 1 236 ? -56.587 20.182 12.345 1.00 47.84 236 ASP A CA 1
ATOM 1765 C C . ASP A 1 236 ? -55.497 19.347 11.665 1.00 47.84 236 ASP A C 1
ATOM 1767 O O . ASP A 1 236 ? -54.650 18.685 12.271 1.00 47.84 236 ASP A O 1
ATOM 1771 N N . ALA A 1 237 ? -55.564 19.381 10.337 1.00 56.09 237 ALA A N 1
ATOM 1772 C CA . ALA A 1 237 ? -54.515 18.980 9.427 1.00 56.09 237 ALA A CA 1
ATOM 1773 C C . ALA A 1 237 ? -53.373 20.007 9.486 1.00 56.09 237 ALA A C 1
ATOM 1775 O O . ALA A 1 237 ? -53.596 21.195 9.273 1.00 56.09 237 ALA A O 1
ATOM 1776 N N . GLY A 1 238 ? -52.133 19.569 9.719 1.00 49.25 238 GLY A N 1
ATOM 1777 C CA . GLY A 1 238 ? -51.018 20.518 9.761 1.00 49.25 238 GLY A CA 1
ATOM 1778 C C . GLY A 1 238 ? -49.630 19.920 9.953 1.00 49.25 238 GLY A C 1
ATOM 1779 O O . GLY A 1 238 ? -49.030 20.071 11.007 1.00 49.25 238 GLY A O 1
ATOM 1780 N N . GLY A 1 239 ? -49.110 19.272 8.907 1.00 52.59 239 GLY A N 1
ATOM 1781 C CA . GLY A 1 239 ? -47.690 19.304 8.524 1.00 52.59 239 GLY A CA 1
ATOM 1782 C C . GLY A 1 239 ? -46.625 19.029 9.592 1.00 52.59 239 GLY A C 1
ATOM 1783 O O . GLY A 1 239 ? -45.949 19.950 10.048 1.00 52.59 239 GLY A O 1
ATOM 1784 N N . CYS A 1 240 ? -46.338 17.753 9.868 1.00 45.00 240 CYS A N 1
ATOM 1785 C CA . CYS A 1 240 ? -45.069 17.375 10.491 1.00 45.00 240 CYS A CA 1
ATOM 1786 C C . CYS A 1 240 ? -44.043 17.060 9.393 1.00 45.00 240 CYS A C 1
ATOM 1788 O O . CYS A 1 240 ? -44.057 15.998 8.770 1.00 45.00 240 CYS A O 1
ATOM 1790 N N . ALA A 1 241 ? -43.197 18.049 9.116 1.00 49.62 241 ALA A N 1
ATOM 1791 C CA . ALA A 1 241 ? -42.145 18.001 8.116 1.00 49.62 241 ALA A CA 1
ATOM 1792 C C . ALA A 1 241 ? -41.143 16.865 8.389 1.00 49.62 241 ALA A C 1
ATOM 1794 O O . ALA A 1 241 ? -40.447 16.845 9.406 1.00 49.62 241 ALA A O 1
ATOM 1795 N N . GLN A 1 242 ? -41.027 15.959 7.417 1.00 46.09 242 GLN A N 1
ATOM 1796 C CA . GLN A 1 242 ? -39.901 15.045 7.245 1.00 46.09 242 GLN A CA 1
ATOM 1797 C C . GLN A 1 242 ? -38.586 15.840 7.184 1.00 46.09 242 GLN A C 1
ATOM 1799 O O . GLN A 1 242 ? -38.214 16.371 6.140 1.00 46.09 242 GLN A O 1
ATOM 1804 N N . ARG A 1 243 ? -37.831 15.886 8.285 1.00 44.88 243 ARG A N 1
ATOM 1805 C CA . ARG A 1 243 ? -36.384 16.133 8.228 1.00 44.88 243 ARG A CA 1
ATOM 1806 C C . ARG A 1 243 ? -35.681 14.794 8.052 1.00 44.88 243 ARG A C 1
ATOM 1808 O O . ARG A 1 243 ? -35.336 14.123 9.020 1.00 44.88 243 ARG A O 1
ATOM 1815 N N . GLY A 1 244 ? -35.505 14.412 6.790 1.00 43.94 244 GLY A N 1
ATOM 1816 C CA . GLY A 1 244 ? -34.611 13.333 6.394 1.00 43.94 244 GLY A CA 1
ATOM 1817 C C . GLY A 1 244 ? -33.173 13.683 6.770 1.00 43.94 244 GLY A C 1
ATOM 1818 O O . GLY A 1 244 ? -32.554 14.553 6.164 1.00 43.94 244 GLY A O 1
ATOM 1819 N N . LEU A 1 245 ? -32.660 13.004 7.794 1.00 43.31 245 LEU A N 1
ATOM 1820 C CA . LEU A 1 245 ? -31.244 12.940 8.134 1.00 43.31 245 LEU A CA 1
ATOM 1821 C C . LEU A 1 245 ? -30.518 12.119 7.059 1.00 43.31 245 LEU A C 1
ATOM 1823 O O . LEU A 1 245 ? -30.421 10.898 7.150 1.00 43.31 245 LEU A O 1
ATOM 1827 N N . LEU A 1 246 ? -30.017 12.804 6.034 1.00 48.12 246 LEU A N 1
ATOM 1828 C CA . LEU A 1 246 ? -28.942 12.314 5.177 1.00 48.12 246 LEU A CA 1
ATOM 1829 C C . LEU A 1 246 ? -27.614 12.594 5.890 1.00 48.12 246 LEU A C 1
ATOM 1831 O O . LEU A 1 246 ? -27.114 13.713 5.859 1.00 48.12 246 LEU A O 1
ATOM 1835 N N . TRP A 1 247 ? -27.057 11.573 6.537 1.00 46.38 247 TRP A N 1
ATOM 1836 C CA . TRP A 1 247 ? -25.627 11.513 6.837 1.00 46.38 247 TRP A CA 1
ATOM 1837 C C . TRP A 1 247 ? -25.059 10.308 6.091 1.00 46.38 247 TRP A C 1
ATOM 1839 O O . TRP A 1 247 ? -25.236 9.163 6.507 1.00 46.38 247 TRP A O 1
ATOM 1849 N N . THR A 1 248 ? -24.435 10.595 4.953 1.00 58.16 248 THR A N 1
ATOM 1850 C CA . THR A 1 248 ? -23.473 9.727 4.262 1.00 58.16 248 THR A CA 1
ATOM 1851 C C . THR A 1 248 ? -22.081 10.275 4.487 1.00 58.16 248 THR A C 1
ATOM 1853 O O . THR A 1 248 ? -21.946 11.511 4.336 1.00 58.16 248 THR A O 1
#

Mean predicted aligned error: 12.31 Å

Foldseek 3Di:
DDDDPPPDPPVVVVVVVVVLVVVLVVVVVVVVVVLVVVLVVLLVVLLVVLVVQLVVLVPDPPDDPVVSVLSNVLSVQLNVQSVVLVVCCVPPNSLRSLLSSLVSNVVSLLVSCLVVLPALPDPSLVSLLVSLLSNCQSNHLVSSVVSLVVSLVSLVVRLVCQVVCVSVVNVVPDNVVRVVSSVVSNVSSCVSSVCSNVVRVVVVVVSCVSVVDPVVPPPPVPPVPDPPDDDDDDDDDDDDDDPDPDDD

Secondary structure (DSSP, 8-state):
--------HHHHHHHHHHHHHHHHHHHHHHHHHHHHHHHHHHHHHHHHHHHHHHHHHHH-TTS-HHHHHHHHHHHHHHHHHHHHHHHHHHHT-HHHHHHHHHHHHHHHHHHHHHHTT--TT-GGGGHHHHHHHHHHHHT-HHHHHHHHHHHHHHHHHHHHHHHTT-STTTTTS-HHHHHHHHHHHHHHHHHHHHHHHHHHHHHHHHHHHHHS-GGGG--TTSTTS-----------------------

Sequence (248 aa):
MSTVDLEQPGVRAESAAMSGVDGLQALRERLDRAIMRMAALVLSLPVLAALTQLLMIAWHPDISPADRHNRAYACLAVIGVAALSWALARYRSAASGALFMCSSAMAVVIVSSWNMGWGMSSTSLAAFPALIAIGGFLVGPHVARWLTLAAVSYLLALWGGSLLGVTGHLAQIDNVRMASYGGIHITVCFTVGWLVSRYGGLFMQMIRAWLAPAHLDEPRRSRCGHLVGHEDGRDDAGGCAQRGLLWT

Radius of gyration: 28.91 Å; Cα contacts (8 Å, |Δi|>4): 181; chains: 1; bounding box: 94×37×97 Å

Nearest PDB structures (foldseek):
  8vy9-assembly1_R  TM=3.063E-01  e=8.483E-01  Homo sapiens
  8xql-assembly1_R  TM=3.020E-01  e=1.777E+00  Clostridium perfringens
  2wcd-assembly1_A  TM=2.535E-01  e=1.172E+00  Escherichia coli K-12